Protein AF-A0A840EFG2-F1 (afdb_monomer_lite)

Structure (mmCIF, N/CA/C/O backbone):
data_AF-A0A840EFG2-F1
#
_entry.id   AF-A0A840EFG2-F1
#
loop_
_atom_site.group_PDB
_atom_site.id
_atom_site.type_symbol
_atom_site.label_atom_id
_atom_site.label_alt_id
_atom_site.label_comp_id
_atom_site.label_asym_id
_atom_site.label_entity_id
_atom_site.label_seq_id
_atom_site.pdbx_PDB_ins_code
_atom_site.Cartn_x
_atom_site.Cartn_y
_atom_site.Cartn_z
_atom_site.occupancy
_atom_site.B_iso_or_equiv
_atom_site.auth_seq_id
_atom_site.auth_comp_id
_atom_site.auth_asym_id
_atom_site.auth_atom_id
_atom_site.pdbx_PDB_model_num
ATOM 1 N N . MET A 1 1 ? -5.447 -27.989 65.621 1.00 47.59 1 MET A N 1
ATOM 2 C CA . MET A 1 1 ? -6.061 -27.273 64.474 1.00 47.59 1 MET A CA 1
ATOM 3 C C . MET A 1 1 ? -5.745 -25.766 64.483 1.00 47.59 1 MET A C 1
ATOM 5 O O . MET A 1 1 ? -6.652 -24.953 64.399 1.00 47.59 1 MET A O 1
ATOM 9 N N . LYS A 1 2 ? -4.472 -25.353 64.589 1.00 48.44 2 LYS A N 1
ATOM 10 C CA . LYS A 1 2 ? -4.084 -23.924 64.489 1.00 48.44 2 LYS A CA 1
ATOM 11 C C . LYS A 1 2 ? -3.054 -23.633 63.390 1.00 48.44 2 LYS A C 1
ATOM 13 O O . LYS A 1 2 ? -2.906 -22.487 62.998 1.00 48.44 2 LYS A O 1
ATOM 18 N N . ASN A 1 3 ? -2.450 -24.671 62.804 1.00 49.84 3 ASN A N 1
ATOM 19 C CA . ASN A 1 3 ? -1.382 -24.512 61.809 1.00 49.84 3 ASN A CA 1
ATOM 20 C C . ASN A 1 3 ? -1.844 -24.716 60.354 1.00 49.84 3 ASN A C 1
ATOM 22 O O . ASN A 1 3 ? -1.042 -24.559 59.445 1.00 49.84 3 ASN A O 1
ATOM 26 N N . LEU A 1 4 ? -3.125 -25.035 60.114 1.00 48.09 4 LEU A N 1
ATOM 27 C CA . LEU A 1 4 ? -3.658 -25.218 58.754 1.00 48.09 4 LEU A CA 1
ATOM 28 C C . LEU A 1 4 ? -4.228 -23.921 58.148 1.00 48.09 4 LEU A C 1
ATOM 30 O O . LEU A 1 4 ? -4.317 -23.797 56.932 1.00 48.09 4 LEU A O 1
ATOM 34 N N . LEU A 1 5 ? -4.582 -22.934 58.984 1.00 47.22 5 LEU A N 1
ATOM 35 C CA . LEU A 1 5 ? -5.180 -21.674 58.525 1.00 47.22 5 LEU A CA 1
ATOM 36 C C . LEU A 1 5 ? -4.136 -20.687 57.971 1.00 47.22 5 LEU A C 1
ATOM 38 O O . LEU A 1 5 ? -4.450 -19.875 57.107 1.00 47.22 5 LEU A O 1
ATOM 42 N N . ALA A 1 6 ? -2.881 -20.788 58.424 1.00 51.44 6 ALA A N 1
ATOM 43 C CA . ALA A 1 6 ? -1.792 -19.924 57.965 1.00 51.44 6 ALA A CA 1
ATOM 44 C C . ALA A 1 6 ? -1.312 -20.262 56.539 1.00 51.44 6 ALA A C 1
ATOM 46 O O . ALA A 1 6 ? -0.767 -19.398 55.857 1.00 51.44 6 ALA A O 1
ATOM 47 N N . LEU A 1 7 ? -1.561 -21.488 56.054 1.00 46.19 7 LEU A N 1
ATOM 48 C CA . LEU A 1 7 ? -1.154 -21.914 54.709 1.00 46.19 7 LEU A CA 1
ATOM 49 C C . LEU A 1 7 ? -2.126 -21.453 53.605 1.00 46.19 7 LEU A C 1
ATOM 51 O O . LEU A 1 7 ? -1.737 -21.338 52.445 1.00 46.19 7 LEU A O 1
ATOM 55 N N . LEU A 1 8 ? -3.379 -21.145 53.957 1.00 46.91 8 LEU A N 1
ATOM 56 C CA . LEU A 1 8 ? -4.417 -20.711 53.011 1.00 46.91 8 LEU A CA 1
ATOM 57 C C . LEU A 1 8 ? -4.371 -19.206 52.697 1.00 46.91 8 LEU A C 1
ATOM 59 O O . LEU A 1 8 ? -4.880 -18.785 51.662 1.00 46.91 8 LEU A O 1
ATOM 63 N N . ILE A 1 9 ? -3.710 -18.402 53.535 1.00 49.16 9 ILE A N 1
ATOM 64 C CA . ILE A 1 9 ? -3.590 -16.946 53.338 1.00 49.16 9 ILE A CA 1
ATOM 65 C C . ILE A 1 9 ? -2.441 -16.591 52.373 1.00 49.16 9 ILE A C 1
ATOM 67 O O . ILE A 1 9 ? -2.474 -15.550 51.725 1.00 49.16 9 ILE A O 1
ATOM 71 N N . ILE A 1 10 ? -1.461 -17.479 52.182 1.00 50.31 10 ILE A N 1
ATOM 72 C CA . ILE A 1 10 ? -0.312 -17.222 51.293 1.00 50.31 10 ILE A CA 1
ATOM 73 C C . ILE A 1 10 ? -0.649 -17.497 49.814 1.00 50.31 10 ILE A C 1
ATOM 75 O O . ILE A 1 10 ? -0.039 -16.911 48.922 1.00 50.31 10 ILE A O 1
ATOM 79 N N . CYS A 1 11 ? -1.680 -18.298 49.525 1.00 45.00 11 CYS A N 1
ATOM 80 C CA . CYS A 1 11 ? -2.097 -18.574 48.143 1.00 45.00 11 CYS A CA 1
ATOM 81 C C . CYS A 1 11 ? -2.916 -17.442 47.490 1.00 45.00 11 CYS A C 1
ATOM 83 O O . CYS A 1 11 ? -3.140 -17.487 46.283 1.00 45.00 11 CYS A O 1
ATOM 85 N N . PHE A 1 12 ? -3.338 -16.416 48.242 1.00 45.62 12 PHE A N 1
ATOM 86 C CA . PHE A 1 12 ? -4.159 -15.314 47.715 1.00 45.62 12 PHE A CA 1
ATOM 87 C C . PHE A 1 12 ? -3.392 -14.016 47.414 1.00 45.62 12 PHE A C 1
ATOM 89 O O . PHE A 1 12 ? -3.965 -13.090 46.844 1.00 45.62 12 PHE A O 1
ATOM 96 N N . SER A 1 13 ? -2.096 -13.943 47.727 1.00 43.81 13 SER A N 1
ATOM 97 C CA . SER A 1 13 ? -1.336 -12.681 47.661 1.00 43.81 13 SER A CA 1
ATOM 98 C C . SER A 1 13 ? -0.494 -12.505 46.396 1.00 43.81 13 SER A C 1
ATOM 100 O O . SER A 1 13 ? 0.233 -11.522 46.277 1.00 43.81 13 SER A O 1
ATOM 102 N N . ILE A 1 14 ? -0.593 -13.422 45.430 1.00 51.16 14 ILE A N 1
ATOM 103 C CA . ILE A 1 14 ? 0.141 -13.329 44.161 1.00 51.16 14 ILE A CA 1
ATOM 104 C C . ILE A 1 14 ? -0.807 -13.125 42.978 1.00 51.16 14 ILE A C 1
ATOM 106 O O . ILE A 1 14 ? -0.604 -13.666 41.894 1.00 51.16 14 ILE A O 1
ATOM 110 N N . THR A 1 15 ? -1.805 -12.250 43.117 1.00 48.12 15 THR A N 1
ATOM 111 C CA . THR A 1 15 ? -2.220 -11.471 41.945 1.00 48.12 15 THR A CA 1
ATOM 112 C C . THR A 1 15 ? -1.127 -10.442 41.686 1.00 48.12 15 THR A C 1
ATOM 114 O O . THR A 1 15 ? -1.275 -9.256 41.987 1.00 48.12 15 THR A O 1
ATOM 117 N N . LEU A 1 16 ? 0.006 -10.912 41.151 1.00 45.41 16 LEU A N 1
ATOM 118 C CA . LEU A 1 16 ? 0.905 -10.083 40.364 1.00 45.41 16 LEU A CA 1
ATOM 119 C C . LEU A 1 16 ? -0.000 -9.387 39.357 1.00 45.41 16 LEU A C 1
ATOM 121 O O . LEU A 1 16 ? -0.469 -9.992 38.392 1.00 45.41 16 LEU A O 1
ATOM 125 N N . SER A 1 17 ? -0.315 -8.125 39.637 1.00 49.47 17 SER A N 1
ATOM 126 C CA . SER A 1 17 ? -0.914 -7.235 38.665 1.00 49.47 17 SER A CA 1
ATOM 127 C C . SER A 1 17 ? 0.139 -7.119 37.583 1.00 49.47 17 SER A C 1
ATOM 129 O O . SER A 1 17 ? 1.047 -6.297 37.683 1.00 49.47 17 SER A O 1
ATOM 131 N N . ALA A 1 18 ? 0.088 -8.023 36.606 1.00 49.91 18 ALA A N 1
ATOM 132 C CA . ALA A 1 18 ? 0.879 -7.931 35.405 1.00 49.91 18 ALA A CA 1
ATOM 133 C C . ALA A 1 18 ? 0.486 -6.589 34.801 1.00 49.91 18 ALA A C 1
ATOM 135 O O . ALA A 1 18 ? -0.580 -6.471 34.194 1.00 49.91 18 ALA A O 1
ATOM 136 N N . GLN A 1 19 ? 1.287 -5.554 35.077 1.00 58.31 19 GLN A N 1
ATOM 137 C CA . GLN A 1 19 ? 1.065 -4.237 34.515 1.00 58.31 19 GLN A CA 1
ATOM 138 C C . GLN A 1 19 ? 0.972 -4.463 33.020 1.00 58.31 19 GLN A C 1
ATOM 140 O O . GLN A 1 19 ? 1.895 -5.002 32.401 1.00 58.31 19 GLN A O 1
ATOM 145 N N . GLU A 1 20 ? -0.188 -4.144 32.454 1.00 67.62 20 GLU A N 1
ATOM 146 C CA . GLU A 1 20 ? -0.350 -4.216 31.021 1.00 67.62 20 GLU A CA 1
ATOM 147 C C . GLU A 1 20 ? 0.711 -3.300 30.411 1.00 67.62 20 GLU A C 1
ATOM 149 O O . GLU A 1 20 ? 0.601 -2.072 30.472 1.00 67.62 20 GLU A O 1
ATOM 154 N N . LYS A 1 21 ? 1.753 -3.907 29.839 1.00 84.44 21 LYS A N 1
ATOM 155 C CA . LYS A 1 21 ? 2.759 -3.177 29.082 1.00 84.44 21 LYS A CA 1
ATOM 156 C C . LYS A 1 21 ? 2.058 -2.613 27.856 1.00 84.44 21 LYS A C 1
ATOM 158 O O . LYS A 1 21 ? 1.708 -3.351 26.932 1.00 84.44 21 LYS A O 1
ATOM 163 N N . ASN A 1 22 ? 1.793 -1.318 27.906 1.00 89.31 22 ASN A N 1
ATOM 164 C CA . ASN A 1 22 ? 1.131 -0.580 26.851 1.00 89.31 22 ASN A CA 1
ATOM 165 C C . ASN A 1 22 ? 2.110 0.460 26.304 1.00 89.31 22 ASN A C 1
ATOM 167 O O . ASN A 1 22 ? 2.699 1.206 27.084 1.00 89.31 22 ASN A O 1
ATOM 171 N N . THR A 1 23 ? 2.233 0.544 24.986 1.00 93.94 23 THR A N 1
ATOM 172 C CA . THR A 1 23 ? 2.916 1.651 24.314 1.00 93.94 23 THR A CA 1
ATOM 173 C C . THR A 1 23 ? 1.921 2.788 24.098 1.00 93.94 23 THR A C 1
ATOM 175 O O . THR A 1 23 ? 0.791 2.559 23.653 1.00 93.94 23 THR A O 1
ATOM 178 N N . VAL A 1 24 ? 2.320 4.015 24.437 1.00 95.50 24 VAL A N 1
ATOM 179 C CA . VAL A 1 24 ? 1.578 5.223 24.055 1.00 95.50 24 VAL A CA 1
ATOM 180 C C . VAL A 1 24 ? 1.874 5.493 22.587 1.00 95.50 24 VAL A C 1
ATOM 182 O O . VAL A 1 24 ? 3.026 5.683 22.221 1.00 95.50 24 VAL A O 1
ATOM 185 N N . ILE A 1 25 ? 0.835 5.464 21.757 1.00 95.06 25 ILE A N 1
ATOM 186 C CA . ILE A 1 25 ? 0.936 5.759 20.322 1.00 95.06 25 ILE A CA 1
ATOM 187 C C . ILE A 1 25 ? 0.716 7.253 20.089 1.00 95.06 25 ILE A C 1
ATOM 189 O O . ILE A 1 25 ? 1.398 7.873 19.283 1.00 95.06 25 ILE A O 1
ATOM 193 N N . THR A 1 26 ? -0.238 7.840 20.813 1.00 94.06 26 THR A N 1
ATOM 194 C CA . THR A 1 26 ? -0.564 9.264 20.716 1.00 94.06 26 THR A CA 1
ATOM 195 C C . THR A 1 26 ? -1.038 9.766 22.068 1.00 94.06 26 THR A C 1
ATOM 197 O O . THR A 1 26 ? -1.881 9.135 22.711 1.00 94.06 26 THR A O 1
ATOM 200 N N . GLU A 1 27 ? -0.536 10.923 22.480 1.00 94.62 27 GLU A N 1
ATOM 201 C CA . GLU A 1 27 ? -1.005 11.641 23.655 1.00 94.62 27 GLU A CA 1
ATOM 202 C C . GLU A 1 27 ? -1.060 13.140 23.352 1.00 94.62 27 GLU A C 1
ATOM 204 O O . GLU A 1 27 ? -0.059 13.755 23.007 1.00 94.62 27 GLU A O 1
ATOM 209 N N . SER A 1 28 ? -2.253 13.716 23.478 1.00 93.00 28 SER A N 1
ATOM 210 C CA . SER A 1 28 ? -2.504 15.154 23.381 1.00 93.00 28 SER A CA 1
ATOM 211 C C . SER A 1 28 ? -3.453 15.597 24.493 1.00 93.00 28 SER A C 1
ATOM 213 O O . SER A 1 28 ? -3.881 14.784 25.320 1.00 93.00 28 SER A O 1
ATOM 215 N N . GLU A 1 29 ? -3.820 16.877 24.526 1.00 93.31 29 GLU A N 1
ATOM 216 C CA . GLU A 1 29 ? -4.876 17.380 25.417 1.00 93.31 29 GLU A CA 1
ATOM 217 C C . GLU A 1 29 ? -6.254 16.754 25.118 1.00 93.31 29 GLU A C 1
ATOM 219 O O . GLU A 1 29 ? -7.088 16.624 26.013 1.00 93.31 29 GLU A O 1
ATOM 224 N N . TYR A 1 30 ? -6.474 16.272 23.889 1.00 94.25 30 TYR A N 1
ATOM 225 C CA . TYR A 1 30 ? -7.763 15.738 23.446 1.00 94.25 30 TYR A CA 1
ATOM 226 C C . TYR A 1 30 ? -7.844 14.211 23.443 1.00 94.25 30 TYR A C 1
ATOM 228 O O . TYR A 1 30 ? -8.911 13.649 23.697 1.00 94.25 30 TYR A O 1
ATOM 236 N N . ILE A 1 31 ? -6.743 13.524 23.133 1.00 95.81 31 ILE A N 1
ATOM 237 C CA . ILE A 1 31 ? -6.728 12.083 22.865 1.00 95.81 31 ILE A CA 1
ATOM 238 C C . ILE A 1 31 ? -5.613 11.399 23.653 1.00 95.81 31 ILE A C 1
ATOM 240 O O . ILE A 1 31 ? -4.513 11.924 23.807 1.00 95.81 31 ILE A O 1
ATOM 244 N N . LEU A 1 32 ? -5.890 10.183 24.117 1.00 96.88 32 LEU A N 1
ATOM 245 C CA . LEU A 1 32 ? -4.872 9.218 24.514 1.00 96.88 32 LEU A CA 1
ATOM 246 C C . LEU A 1 32 ? -5.126 7.890 23.800 1.00 96.88 32 LEU A C 1
ATOM 248 O O . LEU A 1 32 ? -6.132 7.223 24.060 1.00 96.88 32 LEU A O 1
ATOM 252 N N . LEU A 1 33 ? -4.198 7.503 22.930 1.00 97.19 33 LEU A N 1
ATOM 253 C CA . LEU A 1 33 ? -4.193 6.227 22.233 1.00 97.19 33 LEU A CA 1
ATOM 254 C C . LEU A 1 33 ? -3.048 5.358 22.751 1.00 97.19 33 LEU A C 1
ATOM 256 O O . LEU A 1 33 ? -1.877 5.732 22.687 1.00 97.19 33 LEU A O 1
ATOM 260 N N . LYS A 1 34 ? -3.392 4.171 23.243 1.00 97.25 34 LYS A N 1
ATOM 261 C CA . LYS A 1 34 ? -2.436 3.162 23.706 1.00 97.25 34 LYS A CA 1
ATOM 262 C C . LYS A 1 34 ? -2.630 1.859 22.950 1.00 97.25 34 LYS A C 1
ATOM 264 O O . LYS A 1 34 ? -3.767 1.485 22.659 1.00 97.25 34 LYS A O 1
ATOM 269 N N . GLN A 1 35 ? -1.545 1.133 22.718 1.00 96.31 35 GLN A N 1
ATOM 270 C CA . GLN A 1 35 ? -1.579 -0.241 22.227 1.00 96.31 35 GLN A CA 1
ATOM 271 C C . GLN A 1 35 ? -1.006 -1.181 23.281 1.00 96.31 35 GLN A C 1
ATOM 273 O O . GLN A 1 35 ? 0.018 -0.895 23.893 1.00 96.31 35 GLN A O 1
ATOM 278 N N . ASN A 1 36 ? -1.658 -2.318 23.490 1.00 95.19 36 ASN A N 1
ATOM 279 C CA . ASN A 1 36 ? -1.138 -3.365 24.350 1.00 95.19 36 ASN A CA 1
ATOM 280 C C . ASN A 1 36 ? -0.039 -4.157 23.633 1.00 95.19 36 ASN A C 1
ATOM 282 O O . ASN A 1 36 ? -0.276 -4.721 22.564 1.00 95.19 36 ASN A O 1
ATOM 286 N N . ASN A 1 37 ? 1.139 -4.275 24.242 1.00 90.69 37 ASN A N 1
ATOM 287 C CA . ASN A 1 37 ? 2.313 -4.836 23.565 1.00 90.69 37 ASN A CA 1
ATOM 288 C C . ASN A 1 37 ? 2.185 -6.338 23.289 1.00 90.69 37 ASN A C 1
ATOM 290 O O . ASN A 1 37 ? 2.766 -6.819 22.315 1.00 90.69 37 ASN A O 1
ATOM 294 N N . LYS A 1 38 ? 1.396 -7.052 24.109 1.00 91.31 38 LYS A N 1
ATOM 295 C CA . LYS A 1 38 ? 1.161 -8.499 24.002 1.00 91.31 38 LYS A CA 1
ATOM 296 C C . LYS A 1 38 ? 0.025 -8.834 23.037 1.00 91.31 38 LYS A C 1
ATOM 298 O O . LYS A 1 38 ? 0.188 -9.672 22.165 1.00 91.31 38 LYS A O 1
ATOM 303 N N . THR A 1 39 ? -1.133 -8.199 23.200 1.00 91.88 39 THR A N 1
ATOM 304 C CA . THR A 1 39 ? -2.345 -8.521 22.422 1.00 91.88 39 THR A CA 1
ATOM 305 C C . THR A 1 39 ? -2.484 -7.701 21.142 1.00 91.88 39 THR A C 1
ATOM 307 O O . THR A 1 39 ? -3.385 -7.967 20.347 1.00 91.88 39 THR A O 1
ATOM 310 N N . LYS A 1 40 ? -1.649 -6.665 20.974 1.00 92.94 40 LYS A N 1
ATOM 311 C CA . LYS A 1 40 ? -1.708 -5.664 19.896 1.00 92.94 40 LYS A CA 1
ATOM 312 C C . LYS A 1 40 ? -3.040 -4.909 19.800 1.00 92.94 40 LYS A C 1
ATOM 314 O O . LYS A 1 40 ? -3.247 -4.149 18.860 1.00 92.94 40 LYS A O 1
ATOM 319 N N . LYS A 1 41 ? -3.935 -5.066 20.785 1.00 96.00 41 LYS A N 1
ATOM 320 C CA . LYS A 1 41 ? -5.218 -4.357 20.852 1.00 96.00 41 LYS A CA 1
ATOM 321 C C . LYS A 1 41 ? -5.035 -2.937 21.353 1.00 96.00 41 LYS A C 1
ATOM 323 O O . LYS A 1 41 ? -4.184 -2.668 22.202 1.00 96.00 41 LYS A O 1
ATOM 328 N N . TYR A 1 42 ? -5.900 -2.051 20.881 1.00 97.31 42 TYR A N 1
ATOM 329 C CA . TYR A 1 42 ? -5.824 -0.635 21.197 1.00 97.31 42 TYR A CA 1
ATOM 330 C C . TYR A 1 42 ? -6.845 -0.207 22.250 1.00 97.31 42 TYR A C 1
ATOM 332 O O . TYR A 1 42 ? -7.915 -0.810 22.426 1.00 97.31 42 TYR A O 1
ATOM 340 N N . LYS A 1 43 ? -6.494 0.874 22.945 1.00 97.31 43 LYS A N 1
ATOM 341 C CA . LYS A 1 43 ? -7.345 1.615 23.871 1.00 97.31 43 LYS A CA 1
ATOM 342 C C . LYS A 1 43 ? -7.313 3.088 23.478 1.00 97.31 43 LYS A C 1
ATOM 344 O O . LYS A 1 43 ? -6.247 3.695 23.506 1.00 97.31 43 LYS A O 1
ATOM 349 N N . LEU A 1 44 ? -8.473 3.642 23.143 1.00 97.44 44 LEU A N 1
ATOM 350 C CA . LEU A 1 44 ? -8.650 5.044 22.773 1.00 97.44 44 LEU A CA 1
ATOM 351 C C . LEU A 1 44 ? -9.444 5.760 23.866 1.00 97.44 44 LEU A C 1
ATOM 353 O O . LEU A 1 44 ? -10.524 5.308 24.249 1.00 97.44 44 LEU A O 1
ATOM 357 N N . HIS A 1 45 ? -8.921 6.873 24.362 1.00 97.38 45 HIS A N 1
ATOM 358 C CA . HIS A 1 45 ? -9.586 7.736 25.329 1.00 97.38 45 HIS A CA 1
ATOM 359 C C . HIS A 1 45 ? -9.728 9.141 24.748 1.00 97.38 45 HIS A C 1
ATOM 361 O O . HIS A 1 45 ? -8.731 9.787 24.432 1.00 97.38 45 HIS A O 1
ATOM 367 N N . ILE A 1 46 ? -10.971 9.601 24.632 1.00 96.75 46 ILE A N 1
ATOM 368 C CA . ILE A 1 46 ? -11.314 10.965 24.241 1.00 96.75 46 ILE A CA 1
ATOM 369 C C . ILE A 1 46 ? -11.357 11.812 25.518 1.00 96.75 46 ILE A C 1
ATOM 371 O O . ILE A 1 46 ? -12.362 11.793 26.231 1.00 96.75 46 ILE A O 1
ATOM 375 N N . LYS A 1 47 ? -10.266 12.515 25.838 1.00 95.44 47 LYS A N 1
ATOM 376 C CA . LYS A 1 47 ? -10.059 13.190 27.133 1.00 95.44 47 LYS A CA 1
ATOM 377 C C . LYS A 1 47 ? -11.147 14.226 27.432 1.00 95.44 47 LYS A C 1
ATOM 379 O O . LYS A 1 47 ? -11.657 14.242 28.545 1.00 95.44 47 LYS A O 1
ATOM 384 N N . GLN A 1 48 ? -11.580 14.996 26.430 1.00 90.88 48 GLN A N 1
ATOM 385 C CA . GLN A 1 48 ? -12.624 16.020 26.596 1.00 90.88 48 GLN A CA 1
ATOM 386 C C . GLN A 1 48 ? -13.978 15.464 27.050 1.00 90.88 48 GLN A C 1
ATOM 388 O O . GLN A 1 48 ? -14.699 16.125 27.785 1.00 90.88 48 GLN A O 1
ATOM 393 N N . THR A 1 49 ? -14.342 14.262 26.595 1.00 93.81 49 THR A N 1
ATOM 394 C CA . THR A 1 49 ? -15.655 13.658 26.892 1.00 93.81 49 THR A CA 1
ATOM 395 C C . THR A 1 49 ? -15.576 12.525 27.911 1.00 93.81 49 THR A C 1
ATOM 397 O O . THR A 1 49 ? -16.599 11.962 28.287 1.00 93.81 49 THR A O 1
ATOM 400 N N . GLY A 1 50 ? -14.369 12.109 28.301 1.00 93.94 50 GLY A N 1
ATOM 401 C CA . GLY A 1 50 ? -14.133 10.922 29.122 1.00 93.94 50 GLY A CA 1
ATOM 402 C C . GLY A 1 50 ? -14.448 9.584 28.432 1.00 93.94 50 GLY A C 1
ATOM 403 O O . GLY A 1 50 ? -14.272 8.528 29.049 1.00 93.94 50 GLY A O 1
ATOM 404 N N . LYS A 1 51 ? -14.896 9.577 27.164 1.00 95.38 51 LYS A N 1
ATOM 405 C CA . LYS A 1 51 ? -15.265 8.349 26.437 1.00 95.38 51 LYS A CA 1
ATOM 406 C C . LYS A 1 51 ? -14.046 7.453 26.227 1.00 95.38 51 LYS A C 1
ATOM 408 O O . LYS A 1 51 ? -13.017 7.892 25.713 1.00 95.38 51 LYS A O 1
ATOM 413 N N . LYS A 1 52 ? -14.175 6.171 26.581 1.00 96.25 52 LYS A N 1
ATOM 414 C CA . LYS A 1 52 ? -13.106 5.167 26.479 1.00 96.25 52 LYS A CA 1
ATOM 415 C C . LYS A 1 52 ? -13.552 3.983 25.633 1.00 96.25 52 LYS A C 1
ATOM 417 O O . LYS A 1 52 ? -14.534 3.321 25.954 1.00 96.25 52 LYS A O 1
ATOM 422 N N . TYR A 1 53 ? -12.756 3.655 24.628 1.00 96.06 53 TYR A N 1
ATOM 423 C CA . TYR A 1 53 ? -12.894 2.464 23.802 1.00 96.06 53 TYR A CA 1
ATOM 424 C C . TYR A 1 53 ? -11.740 1.522 24.124 1.00 96.06 53 TYR A C 1
ATOM 426 O O . TYR A 1 53 ? -10.582 1.935 24.159 1.00 96.06 53 TYR A O 1
ATOM 434 N N . LYS A 1 54 ? -12.045 0.255 24.403 1.00 95.56 54 LYS A N 1
ATOM 435 C CA . LYS A 1 54 ? -11.060 -0.758 24.806 1.00 95.56 54 LYS A CA 1
ATOM 436 C C . LYS A 1 54 ? -11.139 -1.967 23.884 1.00 95.56 54 LYS A C 1
ATOM 438 O O . LYS A 1 54 ? -12.197 -2.253 23.328 1.00 95.56 54 LYS A O 1
ATOM 443 N N . ASN A 1 55 ? -10.041 -2.715 23.803 1.00 95.38 55 ASN A N 1
ATOM 444 C CA . ASN A 1 55 ? -9.941 -3.958 23.036 1.00 95.38 55 ASN A CA 1
ATOM 445 C C . ASN A 1 55 ? -10.289 -3.766 21.549 1.00 95.38 55 ASN A C 1
ATOM 447 O O . ASN A 1 55 ? -10.917 -4.628 20.932 1.00 95.38 55 ASN A O 1
ATOM 451 N N . LEU A 1 56 ? -9.908 -2.618 20.988 1.00 97.75 56 LEU A N 1
ATOM 452 C CA . LEU A 1 56 ? -10.063 -2.329 19.567 1.00 97.75 56 LEU A CA 1
ATOM 453 C C . LEU A 1 56 ? -9.067 -3.175 18.766 1.00 97.75 56 LEU A C 1
ATOM 455 O O . LEU A 1 56 ? -7.928 -3.363 19.206 1.00 97.75 56 LEU A O 1
ATOM 459 N N . LYS A 1 57 ? -9.497 -3.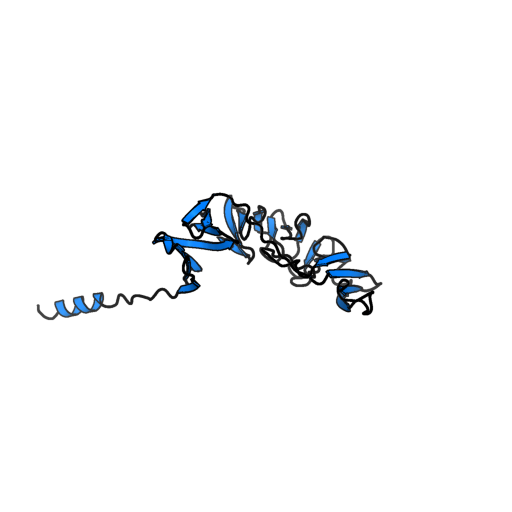702 17.615 1.00 97.69 57 LYS A N 1
ATOM 460 C CA . LYS A 1 57 ? -8.625 -4.467 16.713 1.00 97.69 57 LYS A CA 1
ATOM 461 C C . LYS A 1 57 ? -7.641 -3.543 16.005 1.00 97.69 57 LYS A C 1
ATOM 463 O O . LYS A 1 57 ? -6.464 -3.867 15.958 1.00 97.69 57 LYS A O 1
ATOM 468 N N . PHE A 1 58 ? -8.129 -2.387 15.566 1.00 97.81 58 PHE A N 1
ATOM 469 C CA . PHE A 1 58 ? -7.364 -1.392 14.830 1.00 97.81 58 PHE A CA 1
ATOM 470 C C . PHE A 1 58 ? -7.804 0.017 15.231 1.00 97.81 58 PHE A C 1
ATOM 472 O O . PHE A 1 58 ? -8.991 0.248 15.490 1.00 97.81 58 PHE A O 1
ATOM 479 N N . THR A 1 59 ? -6.854 0.949 15.276 1.00 97.19 59 THR A N 1
ATOM 480 C CA . THR A 1 59 ? -7.146 2.384 15.246 1.00 97.19 59 THR A CA 1
ATOM 481 C C . THR A 1 59 ? -5.938 3.174 14.750 1.00 97.19 59 THR A C 1
ATOM 483 O O . THR A 1 59 ? -4.856 3.068 15.323 1.00 97.19 59 THR A O 1
ATOM 486 N N . LYS A 1 60 ? -6.135 4.005 13.725 1.00 94.56 60 LYS A N 1
ATOM 487 C CA . LYS A 1 60 ? -5.147 4.980 13.232 1.00 94.56 60 LYS A CA 1
ATOM 488 C C . LYS A 1 60 ? -5.840 6.316 12.960 1.00 94.56 60 LYS A C 1
ATOM 490 O O . LYS A 1 60 ? -7.033 6.350 12.655 1.00 94.56 60 LYS A O 1
ATOM 495 N N . GLN A 1 61 ? -5.101 7.410 13.116 1.00 92.38 61 GLN A N 1
ATOM 496 C CA . GLN A 1 61 ? -5.606 8.747 12.822 1.00 92.38 61 GLN A CA 1
ATOM 497 C C . GLN A 1 61 ? -5.673 8.967 11.305 1.00 92.38 61 GLN A C 1
ATOM 499 O O . GLN A 1 61 ? -4.715 8.680 10.589 1.00 92.38 61 GLN A O 1
ATOM 504 N N . ILE A 1 62 ? -6.802 9.494 10.844 1.00 91.62 62 ILE A N 1
ATOM 505 C CA . ILE A 1 62 ? -7.051 10.003 9.497 1.00 91.62 62 ILE A CA 1
ATOM 506 C C . ILE A 1 62 ? -7.425 11.485 9.616 1.00 91.62 62 ILE A C 1
ATOM 508 O O . ILE A 1 62 ? -8.548 11.806 9.979 1.00 91.62 62 ILE A O 1
ATOM 512 N N . ASN A 1 63 ? -6.461 12.383 9.403 1.00 88.56 63 ASN A N 1
ATOM 513 C CA . ASN A 1 63 ? -6.621 13.832 9.583 1.00 88.56 63 ASN A CA 1
ATOM 514 C C . ASN A 1 63 ? -7.421 14.216 10.862 1.00 88.56 63 ASN A C 1
ATOM 516 O O . ASN A 1 63 ? -6.868 14.120 11.966 1.00 88.56 63 ASN A O 1
ATOM 520 N N . ALA A 1 64 ? -8.703 14.592 10.762 1.00 91.12 64 ALA A N 1
ATOM 521 C CA . ALA A 1 64 ? -9.542 15.018 11.891 1.00 91.12 64 ALA A CA 1
ATOM 522 C C . ALA A 1 64 ? -10.245 13.871 12.652 1.00 91.12 64 ALA A C 1
ATOM 524 O O . ALA A 1 64 ? -10.809 14.097 13.734 1.00 91.12 64 ALA A O 1
ATOM 525 N N . TYR A 1 65 ? -10.229 12.646 12.125 1.00 94.81 65 TYR A N 1
ATOM 526 C CA . TYR A 1 65 ? -10.852 11.467 12.733 1.00 94.81 65 TYR A CA 1
ATOM 527 C C . TYR A 1 65 ? -9.826 10.378 13.065 1.00 94.81 65 TYR A C 1
ATOM 529 O O . TYR A 1 65 ? -8.673 10.395 12.657 1.00 94.81 65 TYR A O 1
ATOM 537 N N . TYR A 1 66 ? -10.268 9.381 13.817 1.00 95.25 66 TYR A N 1
ATOM 538 C CA . TYR A 1 66 ? -9.612 8.092 13.967 1.00 95.25 66 TYR A CA 1
ATOM 539 C C . TYR A 1 66 ? -10.482 7.045 13.289 1.00 95.25 66 TYR A C 1
ATOM 541 O O . TYR A 1 66 ? -11.664 6.932 13.620 1.00 95.25 66 TYR A O 1
ATOM 549 N N . GLN A 1 67 ? -9.906 6.274 12.370 1.00 97.25 67 GLN A N 1
ATOM 550 C CA . GLN A 1 67 ? -10.540 5.083 11.817 1.00 97.25 67 GLN A CA 1
ATOM 551 C C . GLN A 1 67 ? -10.421 3.958 12.840 1.00 97.25 67 GLN A C 1
ATOM 553 O O . GLN A 1 67 ? -9.311 3.626 13.243 1.00 97.25 67 GLN A O 1
ATOM 558 N N . VAL A 1 68 ? -11.540 3.375 13.267 1.00 97.88 68 VAL A N 1
ATOM 559 C CA . VAL A 1 68 ? -11.600 2.400 14.363 1.00 97.88 68 VAL A CA 1
ATOM 560 C C . VAL A 1 68 ? -12.267 1.111 13.904 1.00 97.88 68 VAL A C 1
ATOM 562 O O . VAL A 1 68 ? -13.387 1.137 13.401 1.00 97.88 68 VAL A O 1
ATOM 565 N N . LEU A 1 69 ? -11.625 -0.029 14.179 1.00 98.31 69 LEU A N 1
ATOM 566 C CA . LEU A 1 69 ? -12.223 -1.357 14.036 1.00 98.31 69 LEU A CA 1
ATOM 567 C C . LEU A 1 69 ? -12.415 -2.001 15.411 1.00 98.31 69 LEU A C 1
ATOM 569 O O . LEU A 1 69 ? -11.456 -2.255 16.153 1.00 98.31 69 LEU A O 1
ATOM 573 N N . THR A 1 70 ? -13.661 -2.299 15.769 1.00 97.00 70 THR A N 1
ATOM 574 C CA . THR A 1 70 ? -13.970 -2.933 17.059 1.00 97.00 70 THR A CA 1
ATOM 575 C C . THR A 1 70 ? -13.663 -4.431 17.065 1.00 97.00 70 THR A C 1
ATOM 577 O O . THR A 1 70 ? -13.490 -5.073 16.031 1.00 97.00 70 THR A O 1
ATOM 580 N N . LYS A 1 71 ? -13.701 -5.048 18.256 1.00 94.88 71 LYS A N 1
ATOM 581 C CA . LYS A 1 71 ? -13.640 -6.513 18.410 1.00 94.88 71 LYS A CA 1
ATOM 582 C C . LYS A 1 71 ? -14.730 -7.277 17.642 1.00 94.88 71 LYS A C 1
ATOM 584 O O . LYS A 1 71 ? -14.544 -8.459 17.382 1.00 94.88 71 LYS A O 1
ATOM 589 N N . LYS A 1 72 ? -15.844 -6.617 17.302 1.00 94.25 72 LYS A N 1
ATOM 590 C CA . LYS A 1 72 ? -16.977 -7.186 16.557 1.00 94.25 72 LYS A CA 1
ATOM 591 C C . LYS A 1 72 ? -16.913 -6.886 15.050 1.00 94.25 72 LYS A C 1
ATOM 593 O O . LYS A 1 72 ? -17.927 -7.026 14.384 1.00 94.25 72 LYS A O 1
ATOM 598 N N . ASN A 1 73 ? -15.765 -6.444 14.524 1.00 93.56 73 ASN A N 1
ATOM 599 C CA . ASN A 1 73 ? -15.607 -6.036 13.119 1.00 93.56 73 ASN A CA 1
ATOM 600 C C . ASN A 1 73 ? -16.549 -4.899 12.693 1.00 93.56 73 ASN A C 1
ATOM 602 O O . ASN A 1 73 ? -16.964 -4.820 11.544 1.00 93.56 73 ASN A O 1
ATOM 606 N N . GLN A 1 74 ? -16.875 -3.998 13.624 1.00 95.38 74 GLN A N 1
ATOM 607 C CA . GLN A 1 74 ? -17.599 -2.770 13.299 1.00 95.38 74 GLN A CA 1
ATOM 608 C C . GLN A 1 74 ? -16.578 -1.671 13.007 1.00 95.38 74 GLN A C 1
ATOM 610 O O . GLN A 1 74 ? -15.755 -1.370 13.877 1.00 95.38 74 GLN A O 1
ATOM 615 N N . LEU A 1 75 ? -16.635 -1.117 11.797 1.00 96.81 75 LEU A N 1
ATOM 616 C CA . LEU A 1 75 ? -15.815 0.003 11.345 1.00 96.81 75 LEU A CA 1
ATOM 617 C C . LEU A 1 75 ? -16.574 1.316 11.567 1.00 96.81 75 LEU A C 1
ATOM 619 O O . LEU A 1 75 ? -17.734 1.426 11.178 1.00 96.81 75 LEU A O 1
ATOM 623 N N . PHE A 1 76 ? -15.927 2.301 12.183 1.00 97.12 76 PHE A N 1
ATOM 624 C CA . PHE A 1 76 ? -16.444 3.665 12.287 1.00 97.12 76 PHE A CA 1
ATOM 625 C C . PHE A 1 76 ? -15.301 4.674 12.415 1.00 97.12 76 PHE A C 1
ATOM 627 O O . PHE A 1 76 ? -14.144 4.309 12.629 1.00 97.12 76 PHE A O 1
ATOM 634 N N . TYR A 1 77 ? -15.647 5.953 12.332 1.00 97.50 77 TYR A N 1
ATOM 635 C CA . TYR A 1 77 ? -14.735 7.080 12.466 1.00 97.50 77 TYR A CA 1
ATOM 636 C C . TYR A 1 77 ? -15.110 7.915 13.680 1.00 97.50 77 TYR A C 1
ATOM 638 O O . TYR A 1 77 ? -16.292 8.170 13.903 1.00 97.50 77 TYR A O 1
ATOM 646 N N . ILE A 1 78 ? -14.129 8.343 14.473 1.00 96.25 78 ILE A N 1
ATOM 647 C CA . ILE A 1 78 ? -14.370 9.165 15.665 1.00 96.25 78 ILE A CA 1
ATOM 648 C C . ILE A 1 78 ? -13.407 10.346 15.750 1.00 96.25 78 ILE A C 1
ATOM 650 O O . ILE A 1 78 ? -12.203 10.169 15.621 1.00 96.25 78 ILE A O 1
ATOM 654 N N . ASN A 1 79 ? -13.927 11.552 15.976 1.00 94.44 79 ASN A N 1
ATOM 655 C CA . ASN A 1 79 ? -13.099 12.752 16.139 1.00 94.44 79 ASN A CA 1
ATOM 656 C C . ASN A 1 79 ? -12.705 13.008 17.606 1.00 94.44 79 ASN A C 1
ATOM 658 O O . ASN A 1 79 ? -13.148 12.322 18.533 1.00 94.44 79 ASN A O 1
ATOM 662 N N . ASN A 1 80 ? -11.906 14.052 17.829 1.00 91.62 80 ASN A N 1
ATOM 663 C CA . ASN A 1 80 ? -11.447 14.479 19.155 1.00 91.62 80 ASN A CA 1
ATOM 664 C C . ASN A 1 80 ? -12.561 14.960 20.111 1.00 91.62 80 ASN A C 1
ATOM 666 O O . ASN A 1 80 ? -12.346 14.997 21.320 1.00 91.62 80 ASN A O 1
ATOM 670 N N . LYS A 1 81 ? -13.766 15.234 19.593 1.00 93.31 81 LYS A N 1
ATOM 671 C CA . LYS A 1 81 ? -14.984 15.543 20.366 1.00 93.31 81 LYS A CA 1
ATOM 672 C C . LYS A 1 81 ? -15.832 14.298 20.659 1.00 93.31 81 LYS A C 1
ATOM 674 O O . LYS A 1 81 ? -16.896 14.390 21.264 1.00 93.31 81 LYS A O 1
ATOM 679 N N . GLY A 1 82 ? -15.407 13.117 20.209 1.00 93.00 82 GLY A N 1
ATOM 680 C CA . GLY A 1 82 ? -16.127 11.860 20.407 1.00 93.00 82 GLY A CA 1
ATOM 681 C C . GLY A 1 82 ? -17.389 11.710 19.549 1.00 93.00 82 GLY A C 1
ATOM 682 O O . GLY A 1 82 ? -18.283 10.945 19.932 1.00 93.00 82 GLY A O 1
ATOM 683 N N . THR A 1 83 ? -17.474 12.443 18.434 1.00 95.00 83 THR A N 1
ATOM 684 C CA . THR A 1 83 ? -18.523 12.300 17.409 1.00 95.00 83 THR A CA 1
ATOM 685 C C . THR A 1 83 ? -18.191 11.107 16.525 1.00 95.00 83 THR A C 1
ATOM 687 O O . THR A 1 83 ? -17.093 11.059 15.975 1.00 95.00 83 THR A O 1
ATOM 690 N N . ILE A 1 84 ? -19.128 10.165 16.394 1.00 96.25 84 ILE A N 1
ATOM 691 C CA . ILE A 1 84 ? -18.967 8.954 15.583 1.00 96.25 84 ILE A CA 1
ATOM 692 C C . ILE A 1 84 ? -19.636 9.151 14.221 1.00 96.25 84 ILE A C 1
ATOM 694 O O . ILE A 1 84 ? -20.752 9.666 14.155 1.00 96.25 84 ILE A O 1
ATOM 698 N N . LYS A 1 85 ? -18.978 8.701 13.154 1.00 96.62 85 LYS A N 1
ATOM 699 C CA . LYS A 1 85 ? -19.527 8.625 11.797 1.00 96.62 85 LYS A CA 1
ATOM 700 C C . LYS A 1 85 ? -19.241 7.263 11.167 1.00 96.62 85 LYS A C 1
ATOM 702 O O . LYS A 1 85 ? -18.233 6.636 11.480 1.00 96.62 85 LYS A O 1
ATOM 707 N N . ASN A 1 86 ? -20.107 6.827 10.253 1.00 94.50 86 ASN A N 1
ATOM 708 C CA . ASN A 1 86 ? -19.907 5.588 9.486 1.00 94.50 86 ASN A CA 1
ATOM 709 C C . ASN A 1 86 ? -19.048 5.811 8.233 1.00 94.50 86 ASN A C 1
ATOM 711 O O . ASN A 1 86 ? -18.417 4.881 7.744 1.00 94.50 86 ASN A O 1
ATOM 715 N N . ASN A 1 87 ? -19.002 7.046 7.739 1.00 91.88 87 ASN A N 1
ATOM 716 C CA . ASN A 1 87 ? -18.170 7.490 6.632 1.00 91.88 87 ASN A CA 1
ATOM 717 C C . ASN A 1 87 ? -17.669 8.914 6.902 1.00 91.88 87 ASN A C 1
ATOM 719 O O . ASN A 1 87 ? -18.296 9.690 7.629 1.00 91.88 87 ASN A O 1
ATOM 723 N N . VAL A 1 88 ? -16.511 9.237 6.342 1.00 91.19 88 VAL A N 1
ATOM 724 C CA . VAL A 1 88 ? -15.954 10.589 6.323 1.00 91.19 88 VAL A CA 1
ATOM 725 C C . VAL A 1 88 ? -15.228 10.780 5.002 1.00 91.19 88 VAL A C 1
ATOM 727 O O . VAL A 1 88 ? -14.622 9.833 4.500 1.00 91.19 88 VAL A O 1
ATOM 730 N N . GLU A 1 89 ? -15.278 11.994 4.472 1.00 83.69 89 GLU A N 1
ATOM 731 C CA . GLU A 1 89 ? -14.369 12.474 3.435 1.00 83.69 89 GLU A CA 1
ATOM 732 C C . GLU A 1 89 ? -13.367 13.379 4.135 1.00 83.69 89 GLU A C 1
ATOM 734 O O . GLU A 1 89 ? -13.692 14.499 4.527 1.00 83.69 89 GLU A O 1
ATOM 739 N N . ASP A 1 90 ? -12.186 12.839 4.403 1.00 72.62 90 ASP A N 1
ATOM 740 C CA . ASP A 1 90 ? -11.143 13.531 5.140 1.00 72.62 90 ASP A CA 1
ATOM 741 C C . ASP A 1 90 ? -9.839 13.455 4.346 1.00 72.62 90 ASP A C 1
ATOM 743 O O . ASP A 1 90 ? -8.996 12.576 4.535 1.00 72.62 90 ASP A O 1
ATOM 747 N N . ILE A 1 91 ? -9.765 14.339 3.349 1.00 65.88 91 ILE A N 1
ATOM 748 C CA . ILE A 1 91 ? -8.706 14.385 2.343 1.00 65.88 91 ILE A CA 1
ATOM 749 C C . ILE A 1 91 ? -7.502 15.123 2.931 1.00 65.88 91 ILE A C 1
ATOM 751 O O . ILE A 1 91 ? -7.622 16.246 3.423 1.00 65.88 91 ILE A O 1
ATOM 755 N N . PHE A 1 92 ? -6.331 14.493 2.858 1.00 68.12 92 PHE A N 1
ATOM 756 C CA . PHE A 1 92 ? -5.063 15.134 3.182 1.00 68.12 92 PHE A CA 1
ATOM 757 C C . PHE A 1 92 ? -4.568 15.924 1.967 1.00 68.12 92 PHE A C 1
ATOM 759 O O . PHE A 1 92 ? -4.453 15.367 0.878 1.00 68.12 92 PHE A O 1
ATOM 766 N N . TYR A 1 93 ? -4.264 17.207 2.157 1.00 65.00 93 TYR A N 1
ATOM 767 C CA . TYR A 1 93 ? -3.674 18.052 1.122 1.00 65.00 93 TYR A CA 1
ATOM 768 C C . TYR A 1 93 ? -2.214 18.327 1.451 1.00 65.00 93 TYR A C 1
ATOM 770 O O . TYR A 1 93 ? -1.885 18.711 2.574 1.00 65.00 93 TYR A O 1
ATOM 778 N N . VAL A 1 94 ? -1.350 18.171 0.452 1.00 72.94 94 VAL A N 1
ATOM 779 C CA . VAL A 1 94 ? 0.052 18.577 0.537 1.00 72.94 94 VAL A CA 1
ATOM 780 C C . VAL A 1 94 ? 0.207 19.881 -0.225 1.00 72.94 94 VAL A C 1
ATOM 782 O O . VAL A 1 94 ? -0.180 19.967 -1.389 1.00 72.94 94 VAL A O 1
ATOM 785 N N . CYS A 1 95 ? 0.772 20.895 0.424 1.00 71.81 95 CYS A N 1
ATOM 786 C CA . CYS A 1 95 ? 1.158 22.142 -0.223 1.00 71.81 95 CYS A CA 1
ATOM 787 C C . CYS A 1 95 ? 2.680 22.291 -0.188 1.00 71.81 95 CYS A C 1
ATOM 789 O O . CYS A 1 95 ? 3.310 22.026 0.835 1.00 71.81 95 CYS A O 1
ATOM 791 N N . GLY A 1 96 ? 3.262 22.741 -1.294 1.00 77.12 96 GLY A N 1
ATOM 792 C CA . GLY A 1 96 ? 4.691 23.007 -1.397 1.00 77.12 96 GLY A CA 1
ATOM 793 C C . GLY A 1 96 ? 5.228 22.695 -2.785 1.00 77.12 96 GLY A C 1
ATOM 794 O O . GLY A 1 96 ? 4.644 21.912 -3.532 1.00 77.12 96 GLY A O 1
ATOM 795 N N . THR A 1 97 ? 6.351 23.320 -3.114 1.00 84.38 97 THR A N 1
ATOM 796 C CA . THR A 1 97 ? 7.133 22.981 -4.300 1.00 84.38 97 THR A CA 1
ATOM 797 C C . THR A 1 97 ? 7.875 21.678 -4.030 1.00 84.38 97 THR A C 1
ATOM 799 O O . THR A 1 97 ? 8.629 21.593 -3.060 1.00 84.38 97 THR A O 1
ATOM 802 N N . VAL A 1 98 ? 7.656 20.667 -4.863 1.00 88.81 98 VAL A N 1
ATOM 803 C CA . VAL A 1 98 ? 8.272 19.342 -4.728 1.00 88.81 98 VAL A CA 1
ATOM 804 C C . VAL A 1 98 ? 8.952 18.942 -6.030 1.00 88.81 98 VAL A C 1
ATOM 806 O O . VAL A 1 98 ? 8.528 19.419 -7.080 1.00 88.81 98 VAL A O 1
ATOM 809 N N . PRO A 1 99 ? 9.996 18.096 -5.975 1.00 91.00 99 PRO A N 1
ATOM 810 C CA . PRO A 1 99 ? 10.642 17.614 -7.189 1.00 91.00 99 PRO A CA 1
ATOM 811 C C . PRO A 1 99 ? 9.655 16.810 -8.037 1.00 91.00 99 PRO A C 1
ATOM 813 O O . PRO A 1 99 ? 8.742 16.166 -7.503 1.00 91.00 99 PRO A O 1
ATOM 816 N N . GLU A 1 100 ? 9.863 16.824 -9.347 1.00 93.12 100 GLU A N 1
ATOM 817 C CA . GLU A 1 100 ? 9.155 15.960 -10.289 1.00 93.12 100 GLU A CA 1
ATOM 818 C C . GLU A 1 100 ? 10.153 15.016 -10.937 1.00 93.12 100 GLU A C 1
ATOM 820 O O . GLU A 1 100 ? 11.243 15.425 -11.333 1.00 93.12 100 GLU A O 1
ATOM 825 N N . TYR A 1 101 ? 9.769 13.750 -11.038 1.00 94.94 101 TYR A N 1
ATOM 826 C CA . TYR A 1 101 ? 10.609 12.689 -11.553 1.00 94.94 101 TYR A CA 1
ATOM 827 C C . TYR A 1 101 ? 9.967 12.022 -12.762 1.00 94.94 101 TYR A C 1
ATOM 829 O O . TYR A 1 101 ? 8.756 11.780 -12.789 1.00 94.94 101 TYR A O 1
ATOM 837 N N . VAL A 1 102 ? 10.803 11.665 -13.731 1.00 95.94 102 VAL A N 1
ATOM 838 C CA . VAL A 1 102 ? 10.455 10.840 -14.888 1.00 95.94 102 VAL A CA 1
ATOM 839 C C . VAL A 1 102 ? 11.230 9.536 -14.793 1.00 95.94 102 VAL A C 1
ATOM 841 O O . VAL A 1 102 ? 12.460 9.527 -14.759 1.00 95.94 102 VAL A O 1
ATOM 844 N N . LEU A 1 103 ? 10.510 8.420 -14.768 1.00 97.88 103 LEU A N 1
ATOM 845 C CA . LEU A 1 103 ? 11.084 7.090 -14.898 1.00 97.88 103 LEU A CA 1
ATOM 846 C C . LEU A 1 103 ? 10.952 6.606 -16.333 1.00 97.88 103 LEU A C 1
ATOM 848 O O . LEU A 1 103 ? 9.918 6.799 -16.974 1.00 97.88 103 LEU A O 1
ATOM 852 N N . SER A 1 104 ? 11.983 5.927 -16.824 1.00 98.06 104 SER A N 1
ATOM 853 C CA . SER A 1 104 ? 11.957 5.299 -18.143 1.00 98.06 104 SER A CA 1
ATOM 854 C C . SER A 1 104 ? 12.709 3.975 -18.156 1.00 98.06 104 SER A C 1
ATOM 856 O O . SER A 1 104 ? 13.646 3.754 -17.384 1.00 98.06 104 SER A O 1
ATOM 858 N N . ILE A 1 105 ? 12.284 3.084 -19.048 1.00 98.44 105 ILE A N 1
ATOM 859 C CA . ILE A 1 105 ? 12.929 1.797 -19.295 1.00 98.44 105 ILE A CA 1
ATOM 860 C C . ILE A 1 105 ? 13.442 1.786 -20.727 1.00 98.44 105 ILE A C 1
ATOM 862 O O . ILE A 1 105 ? 12.669 1.884 -21.683 1.00 98.44 105 ILE A O 1
ATOM 866 N N . LYS A 1 106 ? 14.752 1.611 -20.876 1.00 97.69 106 LYS A N 1
ATOM 867 C CA . LYS A 1 106 ? 15.405 1.405 -22.163 1.00 97.69 106 LYS A CA 1
ATOM 868 C C . LYS A 1 106 ? 15.721 -0.072 -22.342 1.00 97.69 106 LYS A C 1
ATOM 870 O O . LYS A 1 106 ? 16.452 -0.670 -21.559 1.00 97.69 106 LYS A O 1
ATOM 875 N N . GLU A 1 107 ? 15.174 -0.663 -23.392 1.00 97.44 107 GLU A N 1
ATOM 876 C CA . GLU A 1 107 ? 15.430 -2.056 -23.740 1.00 97.44 107 GLU A CA 1
ATOM 877 C C . GLU A 1 107 ? 16.682 -2.179 -24.619 1.00 97.44 107 GLU A C 1
ATOM 879 O O . GLU A 1 107 ? 16.866 -1.429 -25.579 1.00 97.44 107 GLU A O 1
ATOM 884 N N . THR A 1 108 ? 17.544 -3.142 -24.297 1.00 96.56 108 THR A N 1
ATOM 885 C CA . THR A 1 108 ? 18.692 -3.539 -25.121 1.00 96.56 108 THR A CA 1
ATOM 886 C C . THR A 1 108 ? 18.505 -4.970 -25.631 1.00 96.56 108 THR A C 1
ATOM 888 O O . THR A 1 108 ? 17.473 -5.608 -25.401 1.00 96.56 108 THR A O 1
ATOM 891 N N . GLN A 1 109 ? 19.504 -5.520 -26.325 1.00 96.06 109 GLN A N 1
ATOM 892 C CA . GLN A 1 109 ? 19.457 -6.915 -26.762 1.00 96.06 109 GLN A CA 1
ATOM 893 C C . GLN A 1 109 ? 19.376 -7.898 -25.581 1.00 96.06 109 GLN A C 1
ATOM 895 O O . GLN A 1 109 ? 18.643 -8.879 -25.678 1.00 96.06 109 GLN A O 1
ATOM 900 N N . ASN A 1 110 ? 20.062 -7.612 -24.466 1.00 97.38 110 ASN A N 1
ATOM 901 C CA . ASN A 1 110 ? 20.278 -8.580 -23.380 1.00 97.38 110 ASN A CA 1
ATOM 902 C C . ASN A 1 110 ? 19.653 -8.161 -22.038 1.00 97.38 110 ASN A C 1
ATOM 904 O O . ASN A 1 110 ? 19.475 -8.997 -21.153 1.00 97.38 110 ASN A O 1
ATOM 908 N N . HIS A 1 111 ? 19.312 -6.885 -21.862 1.00 98.19 111 HIS A N 1
ATOM 909 C CA . HIS A 1 111 ? 18.840 -6.355 -20.583 1.00 98.19 111 HIS A CA 1
ATOM 910 C C . HIS A 1 111 ? 17.924 -5.140 -20.753 1.00 98.19 111 HIS A C 1
ATOM 912 O O . HIS A 1 111 ? 17.807 -4.565 -21.833 1.00 98.19 111 HIS A O 1
ATOM 918 N N . PHE A 1 112 ? 17.284 -4.748 -19.658 1.00 98.38 112 PHE A N 1
ATOM 919 C CA . PHE A 1 112 ? 16.546 -3.500 -19.499 1.00 98.38 112 PHE A CA 1
ATOM 920 C C . PHE A 1 112 ? 17.354 -2.557 -18.608 1.00 98.38 112 PHE A C 1
ATOM 922 O O . PHE A 1 112 ? 17.832 -2.969 -17.551 1.00 98.38 112 PHE A O 1
ATOM 929 N N . GLU A 1 113 ? 17.498 -1.303 -19.018 1.00 98.31 113 GLU A N 1
ATOM 930 C CA . GLU A 1 113 ? 18.135 -0.231 -18.250 1.00 98.31 113 GLU A CA 1
ATOM 931 C C . GLU A 1 113 ? 17.047 0.698 -17.712 1.00 98.31 113 GLU A C 1
ATOM 933 O O . GLU A 1 113 ? 16.221 1.192 -18.480 1.00 98.31 113 GLU A O 1
ATOM 938 N N . ILE A 1 114 ? 17.025 0.909 -16.397 1.00 98.25 114 ILE A N 1
ATOM 939 C CA . ILE A 1 114 ? 16.005 1.713 -15.725 1.00 98.25 114 ILE A CA 1
ATOM 940 C C . ILE A 1 114 ? 16.640 3.040 -15.340 1.00 98.25 114 ILE A C 1
ATOM 942 O O . ILE A 1 114 ? 17.664 3.056 -14.649 1.00 98.25 114 ILE A O 1
ATOM 946 N N . TYR A 1 115 ? 16.014 4.132 -15.761 1.00 97.69 115 TYR A N 1
ATOM 947 C CA . TYR A 1 115 ? 16.481 5.488 -15.521 1.00 97.69 115 TYR A CA 1
ATOM 948 C C . TYR A 1 115 ? 15.478 6.293 -14.704 1.00 97.69 115 TYR A C 1
ATOM 950 O O . TYR A 1 115 ? 14.268 6.102 -14.843 1.00 97.69 115 TYR A O 1
ATOM 958 N N . ARG A 1 116 ? 16.000 7.222 -13.906 1.00 96.31 116 ARG A N 1
ATOM 959 C CA . ARG A 1 116 ? 15.258 8.268 -13.205 1.00 96.31 116 ARG A CA 1
ATOM 960 C C . ARG A 1 116 ? 15.855 9.622 -13.556 1.00 96.31 116 ARG A C 1
ATOM 962 O O . ARG A 1 116 ? 17.070 9.790 -13.503 1.00 96.31 116 ARG A O 1
ATOM 969 N N . ASP A 1 117 ? 14.996 10.573 -13.872 1.00 94.38 117 ASP A N 1
ATOM 970 C CA . ASP A 1 117 ? 15.366 11.954 -14.165 1.00 94.38 117 ASP A CA 1
ATOM 971 C C . ASP A 1 117 ? 14.570 12.901 -13.263 1.00 94.38 117 ASP A C 1
ATOM 973 O O . ASP A 1 117 ? 13.368 12.698 -13.113 1.00 94.38 117 ASP A O 1
ATOM 977 N N . GLU A 1 118 ? 15.212 13.887 -12.635 1.00 92.56 118 GLU A N 1
ATOM 978 C CA . GLU A 1 118 ? 14.528 14.936 -11.862 1.00 92.56 118 GLU A CA 1
ATOM 979 C C . GLU A 1 118 ? 14.408 16.163 -12.757 1.00 92.56 118 GLU A C 1
ATOM 981 O O . GLU A 1 118 ? 15.415 16.729 -13.157 1.00 92.56 118 GLU A O 1
ATOM 986 N N . ILE A 1 119 ? 13.187 16.565 -13.093 1.00 90.25 119 ILE A N 1
ATOM 987 C CA . ILE A 1 119 ? 12.953 17.546 -14.161 1.00 90.25 119 ILE A CA 1
ATOM 988 C C . ILE A 1 119 ? 12.533 18.924 -13.644 1.00 90.25 119 ILE A C 1
ATOM 990 O O . ILE A 1 119 ? 12.475 19.878 -14.423 1.00 90.25 119 ILE A O 1
ATOM 994 N N . PHE A 1 120 ? 12.208 19.055 -12.355 1.00 86.44 120 PHE A N 1
ATOM 995 C CA . PHE A 1 120 ? 11.636 20.285 -11.816 1.00 86.44 120 PHE A CA 1
ATOM 996 C C . PHE A 1 120 ? 12.713 21.276 -11.366 1.00 86.44 120 PHE A C 1
ATOM 998 O O . PHE A 1 120 ? 12.670 22.451 -11.742 1.00 86.44 120 PHE A O 1
ATOM 1005 N N . PHE A 1 121 ? 13.697 20.836 -10.579 1.00 83.50 121 PHE A N 1
ATOM 1006 C CA . PHE A 1 121 ? 14.787 21.702 -10.113 1.00 83.50 121 PHE A CA 1
ATOM 1007 C C . PHE A 1 121 ? 15.996 21.706 -11.057 1.00 83.50 121 PHE A C 1
ATOM 1009 O O . PHE A 1 121 ? 16.811 22.637 -11.000 1.00 83.50 121 PHE A O 1
ATOM 1016 N N . ASP A 1 122 ? 16.078 20.755 -11.988 1.00 78.25 122 ASP A N 1
ATOM 1017 C CA . ASP A 1 122 ? 17.190 20.612 -12.936 1.00 78.25 122 ASP A CA 1
ATOM 1018 C C . ASP A 1 122 ? 17.268 21.675 -14.059 1.00 78.25 122 ASP A C 1
ATOM 1020 O O . ASP A 1 122 ? 17.931 21.496 -15.075 1.00 78.25 122 ASP A O 1
ATOM 1024 N N . SER A 1 123 ? 16.639 22.844 -13.894 1.00 65.25 123 SER A N 1
ATOM 1025 C CA . SER A 1 123 ? 17.011 24.093 -14.591 1.00 65.25 123 SER A CA 1
ATOM 1026 C C . SER A 1 123 ? 17.417 23.943 -16.080 1.00 65.25 123 SER A C 1
ATOM 1028 O O . SER A 1 123 ? 18.418 24.532 -16.502 1.00 65.25 123 SER A O 1
ATOM 1030 N N . LYS A 1 124 ? 16.611 23.214 -16.878 1.00 61.31 124 LYS A N 1
ATOM 1031 C CA . LYS A 1 124 ? 16.835 22.815 -18.294 1.00 61.31 124 LYS A CA 1
ATOM 1032 C C . LYS A 1 124 ? 17.658 21.525 -18.530 1.00 61.31 124 LYS A C 1
ATOM 1034 O O . LYS A 1 124 ? 18.472 21.513 -19.454 1.00 61.31 124 LYS A O 1
ATOM 1039 N N . ASN A 1 125 ? 17.407 20.446 -17.785 1.00 68.62 125 ASN A N 1
ATOM 1040 C CA . ASN A 1 125 ? 18.025 19.119 -17.977 1.00 68.62 125 ASN A CA 1
ATOM 1041 C C . ASN A 1 125 ? 19.560 19.172 -17.932 1.00 68.62 125 ASN A C 1
ATOM 1043 O O . ASN A 1 125 ? 20.254 18.671 -18.826 1.00 68.62 125 ASN A O 1
ATOM 1047 N N . LYS A 1 126 ? 20.105 19.898 -16.952 1.00 75.50 126 LYS A N 1
ATOM 1048 C CA . LYS A 1 126 ? 21.551 20.081 -16.819 1.00 75.50 126 LYS A CA 1
ATOM 1049 C C . LYS A 1 126 ? 22.232 18.779 -16.395 1.00 75.50 126 LYS A C 1
ATOM 1051 O O . LYS A 1 126 ? 23.417 18.603 -16.700 1.00 75.50 126 LYS A O 1
ATOM 1056 N N . PHE A 1 127 ? 21.516 17.884 -15.723 1.00 82.50 127 PHE A N 1
ATOM 1057 C CA . PHE A 1 127 ? 22.006 16.569 -15.346 1.00 82.50 127 PHE A CA 1
ATOM 1058 C C . PHE A 1 127 ? 21.413 15.487 -16.260 1.00 82.50 127 PHE A C 1
ATOM 1060 O O . PHE A 1 127 ? 20.242 15.535 -16.621 1.00 82.50 127 PHE A O 1
ATOM 1067 N N . PRO A 1 128 ? 22.220 14.505 -16.698 1.00 86.62 128 PRO A N 1
ATOM 1068 C CA . PRO A 1 128 ? 21.685 13.371 -17.436 1.00 86.62 128 PRO A CA 1
ATOM 1069 C C . PRO A 1 128 ? 20.860 12.463 -16.505 1.00 86.62 128 PRO A C 1
ATOM 1071 O O . PRO A 1 128 ? 21.211 12.346 -15.326 1.00 86.62 128 PRO A O 1
ATOM 1074 N N . PRO A 1 129 ? 19.857 11.735 -17.036 1.00 91.88 129 PRO A N 1
ATOM 1075 C CA . PRO A 1 129 ? 19.111 10.747 -16.266 1.00 91.88 129 PRO A CA 1
ATOM 1076 C C . PRO A 1 129 ? 20.030 9.739 -15.564 1.00 91.88 129 PRO A C 1
ATOM 1078 O O . PRO A 1 129 ? 20.951 9.173 -16.166 1.00 91.88 129 PRO A O 1
ATOM 1081 N N . GLU A 1 130 ? 19.752 9.467 -14.293 1.00 95.12 130 GLU A N 1
ATOM 1082 C CA . GLU A 1 130 ? 20.475 8.500 -13.474 1.00 95.12 130 GLU A CA 1
ATOM 1083 C C . GLU A 1 130 ? 20.006 7.081 -13.807 1.00 95.12 130 GLU A C 1
ATOM 1085 O O . GLU A 1 130 ? 18.816 6.778 -13.734 1.00 95.12 130 GLU A O 1
ATOM 1090 N N . LYS A 1 131 ? 20.934 6.172 -14.128 1.00 96.81 131 LYS A N 1
ATOM 1091 C CA . LYS A 1 131 ? 20.609 4.745 -14.242 1.00 96.81 131 LYS A CA 1
ATOM 1092 C C . LYS A 1 131 ? 20.492 4.133 -12.846 1.00 96.81 131 LYS A C 1
ATOM 1094 O O . LYS A 1 131 ? 21.510 3.862 -12.213 1.00 96.81 131 LYS A O 1
ATOM 1099 N N . ILE A 1 132 ? 19.269 3.864 -12.404 1.00 96.38 132 ILE A N 1
ATOM 1100 C CA . ILE A 1 132 ? 18.978 3.362 -11.053 1.00 96.38 132 ILE A CA 1
ATOM 1101 C C . ILE A 1 132 ? 18.930 1.832 -10.967 1.00 96.38 132 ILE A C 1
ATOM 1103 O O . ILE A 1 132 ? 19.076 1.274 -9.882 1.00 96.38 132 ILE A O 1
ATOM 1107 N N . ASN A 1 133 ? 18.720 1.126 -12.085 1.00 96.44 133 ASN A N 1
ATOM 1108 C CA . ASN A 1 133 ? 18.675 -0.339 -12.079 1.00 96.44 133 ASN A CA 1
ATOM 1109 C C . ASN A 1 133 ? 18.996 -0.956 -13.453 1.00 96.44 133 ASN A C 1
ATOM 1111 O O . ASN A 1 133 ? 19.017 -0.284 -14.490 1.00 96.44 133 ASN A O 1
ATOM 1115 N N . THR A 1 134 ? 19.259 -2.260 -13.474 1.00 96.94 134 THR A N 1
ATOM 1116 C CA . THR A 1 134 ? 19.431 -3.065 -14.687 1.00 96.94 134 THR A CA 1
ATOM 1117 C C . THR A 1 134 ? 18.858 -4.462 -14.463 1.00 96.94 134 THR A C 1
ATOM 1119 O O . THR A 1 134 ? 19.224 -5.133 -13.503 1.00 96.94 134 THR A O 1
ATOM 1122 N N . ILE A 1 135 ? 17.984 -4.920 -15.362 1.00 97.31 135 ILE A N 1
ATOM 1123 C CA . ILE A 1 135 ? 17.338 -6.239 -15.278 1.00 97.31 135 ILE A CA 1
ATOM 1124 C C . ILE A 1 135 ? 17.711 -7.077 -16.503 1.00 97.31 135 ILE A C 1
ATOM 1126 O O . ILE A 1 135 ? 17.470 -6.665 -17.634 1.00 97.31 135 ILE A O 1
ATOM 1130 N N . SER A 1 136 ? 18.277 -8.267 -16.290 1.00 96.75 136 SER A N 1
ATOM 1131 C CA . SER A 1 136 ? 18.586 -9.212 -17.375 1.00 96.75 136 SER A CA 1
ATOM 1132 C C . SER A 1 136 ? 17.312 -9.761 -18.028 1.00 96.75 136 SER A C 1
ATOM 1134 O O . SER A 1 136 ? 16.346 -10.090 -17.331 1.00 96.75 136 SER A O 1
ATOM 1136 N N . LYS A 1 137 ? 17.331 -9.951 -19.355 1.00 96.75 137 LYS A N 1
ATOM 1137 C CA . LYS A 1 137 ? 16.242 -10.625 -20.089 1.00 96.75 137 LYS A CA 1
ATOM 1138 C C . LYS A 1 137 ? 16.093 -12.112 -19.747 1.00 96.75 137 LYS A C 1
ATOM 1140 O O . LYS A 1 137 ? 15.051 -12.728 -19.986 1.00 96.75 137 LYS A O 1
ATOM 1145 N N . GLU A 1 138 ? 17.105 -12.698 -19.115 1.00 95.31 138 GLU A N 1
ATOM 1146 C CA . GLU A 1 138 ? 16.996 -14.035 -18.527 1.00 95.31 138 GLU A CA 1
ATOM 1147 C C . GLU A 1 138 ? 15.952 -14.062 -17.398 1.00 95.31 138 GLU A C 1
ATOM 1149 O O . GLU A 1 138 ? 15.210 -15.034 -17.266 1.00 95.31 138 GLU A O 1
ATOM 1154 N N . ILE A 1 139 ? 15.830 -12.963 -16.644 1.00 94.88 139 ILE A N 1
ATOM 1155 C CA . ILE A 1 139 ? 14.955 -12.841 -15.469 1.00 94.88 139 ILE A CA 1
ATOM 1156 C C . ILE A 1 139 ? 13.545 -12.380 -15.863 1.00 94.88 139 ILE A C 1
ATOM 1158 O O . ILE A 1 139 ? 12.565 -12.819 -15.263 1.00 94.88 139 ILE A O 1
ATOM 1162 N N . ALA A 1 140 ? 13.421 -11.522 -16.877 1.00 96.69 140 ALA A N 1
ATOM 1163 C CA . ALA A 1 140 ? 12.143 -10.963 -17.311 1.00 96.69 140 ALA A CA 1
ATOM 1164 C C . ALA A 1 140 ? 12.079 -10.821 -18.837 1.00 96.69 140 ALA A C 1
ATOM 1166 O O . ALA A 1 140 ? 13.052 -10.435 -19.468 1.00 96.69 140 ALA A O 1
ATOM 1167 N N . ASP A 1 141 ? 10.917 -11.079 -19.428 1.00 97.12 141 ASP A N 1
ATOM 1168 C CA . ASP A 1 141 ? 10.638 -10.779 -20.838 1.00 97.12 141 ASP A CA 1
ATOM 1169 C C . ASP A 1 141 ? 10.183 -9.323 -21.020 1.00 97.12 141 ASP A C 1
ATOM 1171 O O . ASP A 1 141 ? 10.333 -8.759 -22.101 1.00 97.12 141 ASP A O 1
ATOM 1175 N N . LYS A 1 142 ? 9.607 -8.715 -19.971 1.00 97.56 142 LYS A N 1
ATOM 1176 C CA . LYS A 1 142 ? 9.231 -7.293 -19.912 1.00 97.56 142 LYS A CA 1
ATOM 1177 C C . LYS A 1 142 ? 9.414 -6.745 -18.500 1.00 97.56 142 LYS A C 1
ATOM 1179 O O . LYS A 1 142 ? 9.246 -7.477 -17.524 1.00 97.56 142 LYS A O 1
ATOM 1184 N N . VAL A 1 143 ? 9.669 -5.445 -18.405 1.00 98.19 143 VAL A N 1
ATOM 1185 C CA . VAL A 1 143 ? 9.692 -4.691 -17.147 1.00 98.19 143 VAL A CA 1
ATOM 1186 C C . VAL A 1 143 ? 8.713 -3.527 -17.269 1.00 98.19 143 VAL A C 1
ATOM 1188 O O . VAL A 1 143 ? 8.675 -2.871 -18.308 1.00 98.19 143 VAL A O 1
ATOM 1191 N N . LEU A 1 144 ? 7.907 -3.300 -16.234 1.00 98.19 144 LEU A N 1
ATOM 1192 C CA . LEU A 1 144 ? 6.948 -2.199 -16.140 1.00 98.19 144 LEU A CA 1
ATOM 1193 C C . LEU A 1 144 ? 7.120 -1.465 -14.806 1.00 98.19 144 LEU A C 1
ATOM 1195 O O . LEU A 1 144 ? 7.553 -2.059 -13.818 1.00 98.19 144 LEU A O 1
ATOM 1199 N N . PHE A 1 145 ? 6.709 -0.204 -14.762 1.00 97.88 145 PHE A N 1
ATOM 1200 C CA . PHE A 1 145 ? 6.456 0.519 -13.519 1.00 97.88 145 PHE A CA 1
ATOM 1201 C C . PHE A 1 145 ? 5.061 0.204 -12.974 1.00 97.88 145 PHE A C 1
ATOM 1203 O O . PHE A 1 145 ? 4.244 -0.476 -13.606 1.00 97.88 145 PHE A O 1
ATOM 1210 N N . ILE A 1 146 ? 4.761 0.736 -11.791 1.00 95.88 146 ILE A N 1
ATOM 1211 C CA . ILE A 1 146 ? 3.482 0.530 -11.102 1.00 95.88 146 ILE A CA 1
ATOM 1212 C C . ILE A 1 146 ? 2.255 1.010 -11.878 1.00 95.88 146 ILE A C 1
ATOM 1214 O O . ILE A 1 146 ? 1.158 0.555 -11.593 1.00 95.88 146 ILE A O 1
ATOM 1218 N N . ASN A 1 147 ? 2.403 1.891 -12.865 1.00 96.94 147 ASN A N 1
ATOM 1219 C CA . ASN A 1 147 ? 1.305 2.314 -13.737 1.00 96.94 147 ASN A CA 1
ATOM 1220 C C . ASN A 1 147 ? 1.019 1.316 -14.881 1.00 96.94 147 ASN A C 1
ATOM 1222 O O . ASN A 1 147 ? 0.157 1.578 -15.722 1.00 96.94 147 ASN A O 1
ATOM 1226 N N . GLY A 1 148 ? 1.751 0.198 -14.944 1.00 97.19 148 GLY A N 1
ATOM 1227 C CA . GLY A 1 148 ? 1.644 -0.806 -16.000 1.00 97.19 148 GLY A CA 1
ATOM 1228 C C . GLY A 1 148 ? 2.310 -0.407 -17.322 1.00 97.19 148 GLY A C 1
ATOM 1229 O O . GLY A 1 148 ? 2.037 -1.040 -18.342 1.00 97.19 148 GLY A O 1
ATOM 1230 N N . LYS A 1 149 ? 3.161 0.627 -17.329 1.00 97.88 149 LYS A N 1
ATOM 1231 C CA . LYS A 1 149 ? 3.861 1.148 -18.517 1.00 97.88 149 LYS A CA 1
ATOM 1232 C C . LYS A 1 149 ? 5.382 1.118 -18.338 1.00 97.88 149 LYS A C 1
ATOM 1234 O O . LYS A 1 149 ? 5.885 0.801 -17.265 1.00 97.88 149 LYS A O 1
ATOM 1239 N N . ASN A 1 150 ? 6.112 1.422 -19.408 1.00 96.69 150 ASN A N 1
ATOM 1240 C CA . ASN A 1 150 ? 7.576 1.524 -19.436 1.00 96.69 150 ASN A CA 1
ATOM 1241 C C . ASN A 1 150 ? 8.105 2.948 -19.178 1.00 96.69 150 ASN A C 1
ATOM 1243 O O . ASN A 1 150 ? 9.318 3.145 -19.125 1.00 96.69 150 ASN A O 1
ATOM 1247 N N . ASP A 1 151 ? 7.208 3.917 -19.015 1.00 97.00 151 ASP A N 1
ATOM 1248 C CA . ASP A 1 151 ? 7.471 5.282 -18.571 1.00 97.00 151 ASP A CA 1
ATOM 1249 C C . ASP A 1 151 ? 6.513 5.651 -17.432 1.00 97.00 151 ASP A C 1
ATOM 1251 O O . ASP A 1 151 ? 5.378 5.157 -17.368 1.00 97.00 151 ASP A O 1
ATOM 1255 N N . PHE A 1 152 ? 6.971 6.490 -16.504 1.00 97.44 152 PHE A N 1
ATOM 1256 C CA . PHE A 1 152 ? 6.122 6.967 -15.421 1.00 97.44 152 PHE A CA 1
ATOM 1257 C C . PHE A 1 152 ? 6.603 8.290 -14.823 1.00 97.44 152 PHE A C 1
ATOM 1259 O O . PHE A 1 152 ? 7.739 8.394 -14.373 1.00 97.44 152 PHE A O 1
ATOM 1266 N N . ASN A 1 153 ? 5.703 9.273 -14.748 1.00 95.62 153 ASN A N 1
ATOM 1267 C CA . ASN A 1 153 ? 5.970 10.556 -14.105 1.00 95.62 153 ASN A CA 1
ATOM 1268 C C . ASN A 1 153 ? 5.319 10.594 -12.723 1.00 95.62 153 ASN A C 1
ATOM 1270 O O . ASN A 1 153 ? 4.131 10.284 -12.582 1.00 95.62 153 ASN A O 1
ATOM 1274 N N . TYR A 1 154 ? 6.070 11.025 -11.717 1.00 94.56 154 TYR A N 1
ATOM 1275 C CA . TYR A 1 154 ? 5.568 11.198 -10.358 1.00 94.56 154 TYR A CA 1
ATOM 1276 C C . TYR A 1 154 ? 6.243 12.386 -9.675 1.00 94.56 154 TYR A C 1
ATOM 1278 O O . TYR A 1 154 ? 7.351 12.775 -10.025 1.00 94.56 154 TYR A O 1
ATOM 1286 N N . SER A 1 155 ? 5.577 12.973 -8.684 1.00 91.62 155 SER A N 1
ATOM 1287 C CA . SER A 1 155 ? 6.181 14.011 -7.848 1.00 91.62 155 SER A CA 1
ATOM 1288 C C . SER A 1 155 ? 6.763 13.413 -6.570 1.00 91.62 155 SER A C 1
ATOM 1290 O O . SER A 1 155 ? 6.364 12.328 -6.140 1.00 91.62 155 SER A O 1
ATOM 1292 N N . GLY A 1 156 ? 7.633 14.156 -5.886 1.00 88.75 156 GLY A N 1
ATOM 1293 C CA . GLY A 1 156 ? 8.143 13.790 -4.560 1.00 88.75 156 GLY A CA 1
ATOM 1294 C C . GLY A 1 156 ? 7.051 13.562 -3.503 1.00 88.75 156 GLY A C 1
ATOM 1295 O O . GLY A 1 156 ? 7.324 12.979 -2.458 1.00 88.75 156 GLY A O 1
ATOM 1296 N N . ASN A 1 157 ? 5.803 13.958 -3.783 1.00 88.44 157 ASN A N 1
ATOM 1297 C CA . ASN A 1 157 ? 4.645 13.706 -2.929 1.00 88.44 157 ASN A CA 1
ATOM 1298 C C . ASN A 1 157 ? 3.898 12.399 -3.237 1.00 88.44 157 ASN A C 1
ATOM 1300 O O . ASN A 1 157 ? 2.882 12.140 -2.598 1.00 88.44 157 ASN A O 1
ATOM 1304 N N . PHE A 1 158 ? 4.353 11.574 -4.185 1.00 87.62 158 PHE A N 1
ATOM 1305 C CA . PHE A 1 158 ? 3.627 10.370 -4.610 1.00 87.62 158 PHE A CA 1
ATOM 1306 C C . PHE A 1 158 ? 3.258 9.436 -3.446 1.00 87.62 158 PHE A C 1
ATOM 1308 O O . PHE A 1 158 ? 2.145 8.921 -3.392 1.00 87.62 158 PHE A O 1
ATOM 1315 N N . SER A 1 159 ? 4.172 9.252 -2.490 1.00 81.81 159 SER A N 1
ATOM 1316 C CA . SER A 1 159 ? 3.947 8.400 -1.317 1.00 81.81 159 SER A CA 1
ATOM 1317 C C . SER A 1 159 ? 3.398 9.161 -0.102 1.00 81.81 159 SER A C 1
ATOM 1319 O O . SER A 1 159 ? 3.386 8.625 1.006 1.00 81.81 159 SER A O 1
ATOM 1321 N N . VAL A 1 160 ? 2.959 10.414 -0.268 1.00 79.62 160 VAL A N 1
ATOM 1322 C CA . VAL A 1 160 ? 2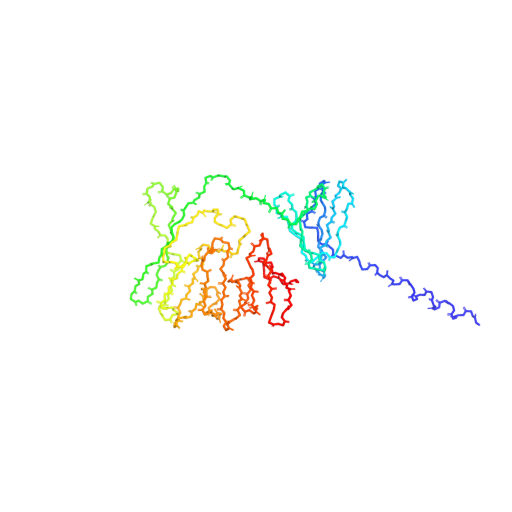.371 11.187 0.829 1.00 79.62 160 VAL A CA 1
ATOM 1323 C C . VAL A 1 160 ? 0.904 10.810 0.984 1.00 79.62 160 VAL A C 1
ATOM 1325 O O . VAL A 1 160 ? 0.082 11.047 0.104 1.00 79.62 160 VAL A O 1
ATOM 1328 N N . GLY A 1 161 ? 0.568 10.247 2.141 1.00 79.38 161 GLY A N 1
ATOM 1329 C CA . GLY A 1 161 ? -0.781 9.801 2.463 1.00 79.38 161 GLY A CA 1
ATOM 1330 C C . GLY A 1 161 ? -0.826 8.312 2.777 1.00 79.38 161 GLY A C 1
ATOM 1331 O O . GLY A 1 161 ? 0.143 7.729 3.259 1.00 79.38 161 GLY A O 1
ATOM 1332 N N . ILE A 1 162 ? -1.990 7.707 2.555 1.00 82.50 162 ILE A N 1
ATOM 1333 C CA . ILE A 1 162 ? -2.246 6.304 2.883 1.00 82.50 162 ILE A CA 1
ATOM 1334 C C . ILE A 1 162 ? -2.121 5.487 1.601 1.00 82.50 162 ILE A C 1
ATOM 1336 O O . ILE A 1 162 ? -3.100 5.285 0.887 1.00 82.50 162 ILE A O 1
ATOM 1340 N N . THR A 1 163 ? -0.903 5.049 1.304 1.00 85.69 163 THR A N 1
ATOM 1341 C CA . THR A 1 163 ? -0.585 4.280 0.099 1.00 85.69 163 THR A CA 1
ATOM 1342 C C . THR A 1 163 ? 0.426 3.189 0.424 1.00 85.69 163 THR A C 1
ATOM 1344 O O . THR A 1 163 ? 1.289 3.367 1.284 1.00 85.69 163 THR A O 1
ATOM 1347 N N . SER A 1 164 ? 0.301 2.050 -0.252 1.00 83.62 164 SER A N 1
ATOM 1348 C CA . SER A 1 164 ? 1.331 1.008 -0.282 1.00 83.62 164 SER A CA 1
ATOM 1349 C C . SER A 1 164 ? 2.115 1.027 -1.598 1.00 83.62 164 SER A C 1
ATOM 1351 O O . SER A 1 164 ? 2.938 0.145 -1.837 1.00 83.62 164 SER A O 1
ATOM 1353 N N . ALA A 1 165 ? 1.827 1.979 -2.489 1.00 88.50 165 ALA A N 1
ATOM 1354 C CA . ALA A 1 165 ? 2.474 2.085 -3.783 1.00 88.50 165 ALA A CA 1
ATOM 1355 C C . ALA A 1 165 ? 3.837 2.782 -3.669 1.00 88.50 165 ALA A C 1
ATOM 1357 O O . ALA A 1 165 ? 3.988 3.819 -3.020 1.00 88.50 165 ALA A O 1
ATOM 1358 N N . ASN A 1 166 ? 4.825 2.219 -4.360 1.00 91.69 166 ASN A N 1
ATOM 1359 C CA . ASN A 1 166 ? 6.146 2.808 -4.535 1.00 91.69 166 ASN A CA 1
ATOM 1360 C C . ASN A 1 166 ? 6.334 3.131 -6.027 1.00 91.69 166 ASN A C 1
ATOM 1362 O O . ASN A 1 166 ? 6.269 2.203 -6.835 1.00 91.69 166 ASN A O 1
ATOM 1366 N N . PRO A 1 167 ? 6.570 4.400 -6.407 1.00 93.00 167 PRO A N 1
ATOM 1367 C CA . PRO A 1 167 ? 6.651 4.801 -7.809 1.00 93.00 167 PRO A CA 1
ATOM 1368 C C . PRO A 1 167 ? 7.809 4.131 -8.559 1.00 93.00 167 PRO A C 1
ATOM 1370 O O . PRO A 1 167 ? 7.682 3.861 -9.751 1.00 93.00 167 PRO A O 1
ATOM 1373 N N . GLU A 1 168 ? 8.895 3.795 -7.860 1.00 94.19 168 GLU A N 1
ATOM 1374 C CA . GLU A 1 168 ? 10.089 3.153 -8.426 1.00 94.19 168 GLU A CA 1
ATOM 1375 C C . GLU A 1 168 ? 10.022 1.614 -8.391 1.00 94.19 168 GLU A C 1
ATOM 1377 O O . GLU A 1 168 ? 10.977 0.933 -8.772 1.00 94.19 168 GLU A O 1
ATOM 1382 N N . MET A 1 169 ? 8.905 1.027 -7.940 1.00 94.88 169 MET A N 1
ATOM 1383 C CA . MET A 1 169 ? 8.737 -0.426 -7.957 1.00 94.88 169 MET A CA 1
ATOM 1384 C C . MET A 1 169 ? 8.711 -0.951 -9.395 1.00 94.88 169 MET A C 1
ATOM 1386 O O . MET A 1 169 ? 7.930 -0.506 -10.239 1.00 94.88 169 MET A O 1
ATOM 1390 N N . LEU A 1 170 ? 9.537 -1.970 -9.634 1.00 97.31 170 LEU A N 1
ATOM 1391 C CA . LEU A 1 170 ? 9.622 -2.666 -10.910 1.00 97.31 170 LEU A CA 1
ATOM 1392 C C . LEU A 1 170 ? 8.781 -3.940 -10.887 1.00 97.31 170 LEU A C 1
ATOM 1394 O O . LEU A 1 170 ? 8.995 -4.838 -10.065 1.00 97.31 170 LEU A O 1
ATOM 1398 N N . ILE A 1 171 ? 7.862 -4.023 -11.841 1.00 98.00 171 ILE A N 1
ATOM 1399 C CA . ILE A 1 171 ? 7.067 -5.204 -12.151 1.00 98.00 171 ILE A CA 1
ATOM 1400 C C . ILE A 1 171 ? 7.772 -5.971 -13.263 1.00 98.00 171 ILE A C 1
ATOM 1402 O O . ILE A 1 171 ? 7.981 -5.454 -14.359 1.00 98.00 171 ILE A O 1
ATOM 1406 N N . LEU A 1 172 ? 8.124 -7.219 -12.986 1.00 97.94 172 LEU A N 1
ATOM 1407 C CA . LEU A 1 172 ? 8.780 -8.110 -13.933 1.00 97.94 172 LEU A CA 1
ATOM 1408 C C . LEU A 1 172 ? 7.744 -9.067 -14.515 1.00 97.94 172 LEU A C 1
ATOM 1410 O O . LEU A 1 172 ? 6.946 -9.642 -13.774 1.00 97.94 172 LEU A O 1
ATOM 1414 N N . ILE A 1 173 ? 7.766 -9.261 -15.830 1.00 97.88 173 ILE A N 1
ATOM 1415 C CA . ILE A 1 173 ? 6.905 -10.230 -16.510 1.00 97.88 173 ILE A CA 1
ATOM 1416 C C . ILE A 1 173 ? 7.782 -11.307 -17.125 1.00 97.88 173 ILE A C 1
ATOM 1418 O O . ILE A 1 173 ? 8.624 -10.995 -17.962 1.00 97.88 173 ILE A O 1
ATOM 1422 N N . LYS A 1 174 ? 7.558 -12.569 -16.755 1.00 96.69 174 LYS A N 1
ATOM 1423 C CA . LYS A 1 174 ? 8.229 -13.734 -17.348 1.00 96.69 174 LYS A CA 1
ATOM 1424 C C . LYS A 1 174 ? 7.197 -14.803 -17.671 1.00 96.69 174 LYS A C 1
ATOM 1426 O O . LYS A 1 174 ? 6.392 -15.153 -16.807 1.00 96.69 174 LYS A O 1
ATOM 1431 N N . ASN A 1 175 ? 7.186 -15.311 -18.903 1.00 95.69 175 ASN A N 1
ATOM 1432 C CA . ASN A 1 175 ? 6.233 -16.338 -19.351 1.00 95.69 175 ASN A CA 1
ATOM 1433 C C . ASN A 1 175 ? 4.760 -15.973 -19.056 1.00 95.69 175 ASN A C 1
ATOM 1435 O O . ASN A 1 175 ? 3.960 -16.813 -18.642 1.00 95.69 175 ASN A O 1
ATOM 1439 N N . GLY A 1 176 ? 4.411 -14.689 -19.205 1.00 95.56 176 GLY A N 1
ATOM 1440 C CA . GLY A 1 176 ? 3.062 -14.174 -18.942 1.00 95.56 176 GLY A CA 1
ATOM 1441 C C . GLY A 1 176 ? 2.655 -14.112 -17.463 1.00 95.56 176 GLY A C 1
ATOM 1442 O O . GLY A 1 176 ? 1.486 -13.866 -17.177 1.00 95.56 176 GLY A O 1
ATOM 1443 N N . LYS A 1 177 ? 3.580 -14.333 -16.521 1.00 97.12 177 LYS A N 1
ATOM 1444 C CA . LYS A 1 177 ? 3.359 -14.163 -15.077 1.00 97.12 177 LYS A CA 1
ATOM 1445 C C . LYS A 1 177 ? 4.057 -12.910 -14.576 1.00 97.12 177 LYS A C 1
ATOM 1447 O O . LYS A 1 177 ? 5.144 -12.582 -15.044 1.00 97.12 177 LYS A O 1
ATOM 1452 N N . TYR A 1 178 ? 3.442 -12.246 -13.607 1.00 98.00 178 TYR A N 1
ATOM 1453 C CA . TYR A 1 178 ? 3.961 -11.026 -12.995 1.00 98.00 178 TYR A CA 1
ATOM 1454 C C . TYR A 1 178 ? 4.688 -11.344 -11.690 1.00 98.00 178 TYR A C 1
ATOM 1456 O O . TYR A 1 178 ? 4.230 -12.189 -10.927 1.00 98.00 178 TYR A O 1
ATOM 1464 N N . THR A 1 179 ? 5.763 -10.629 -11.390 1.00 96.44 179 THR A N 1
ATOM 1465 C CA . THR A 1 179 ? 6.425 -10.597 -10.078 1.00 96.44 179 THR A CA 1
ATOM 1466 C C . THR A 1 179 ? 6.998 -9.197 -9.819 1.00 96.44 179 THR A C 1
ATOM 1468 O O . THR A 1 179 ? 6.909 -8.332 -10.691 1.00 96.44 179 THR A O 1
ATOM 1471 N N . THR A 1 180 ? 7.554 -8.935 -8.636 1.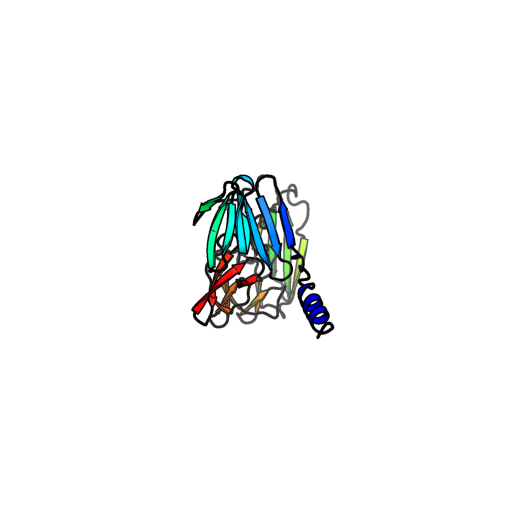00 95.12 180 THR A N 1
ATOM 1472 C CA . THR A 1 180 ? 8.263 -7.675 -8.345 1.00 95.12 180 THR A CA 1
ATOM 1473 C C . THR A 1 180 ? 9.754 -7.931 -8.203 1.00 95.12 180 THR A C 1
ATOM 1475 O O . THR A 1 180 ? 10.165 -9.004 -7.761 1.00 95.12 180 THR A O 1
ATOM 1478 N N . ALA A 1 181 ? 10.581 -6.940 -8.540 1.00 91.69 181 ALA A N 1
ATOM 1479 C CA . ALA A 1 181 ? 12.030 -7.049 -8.350 1.00 91.69 181 ALA A CA 1
ATOM 1480 C C . ALA A 1 181 ? 12.425 -7.282 -6.876 1.00 91.69 181 ALA A C 1
ATOM 1482 O O . ALA A 1 181 ? 13.426 -7.941 -6.610 1.00 91.69 181 ALA A O 1
ATOM 1483 N N . ASN A 1 182 ? 11.613 -6.805 -5.925 1.00 86.94 182 ASN A N 1
ATOM 1484 C CA . ASN A 1 182 ? 11.826 -7.018 -4.491 1.00 86.94 182 ASN A CA 1
ATOM 1485 C C . ASN A 1 182 ? 11.503 -8.452 -4.048 1.00 86.94 182 ASN A C 1
ATOM 1487 O O . ASN A 1 182 ? 12.108 -8.955 -3.105 1.00 86.94 182 ASN A O 1
ATOM 1491 N N . ASN A 1 183 ? 10.538 -9.109 -4.701 1.00 85.94 183 ASN A N 1
ATOM 1492 C CA . ASN A 1 183 ? 10.033 -10.427 -4.313 1.00 85.94 183 ASN A CA 1
ATOM 1493 C C . ASN A 1 183 ? 9.861 -11.361 -5.529 1.00 85.94 183 ASN A C 1
ATOM 1495 O O . ASN A 1 183 ? 8.749 -11.837 -5.778 1.00 85.94 183 ASN A O 1
ATOM 1499 N N . PRO A 1 184 ? 10.951 -11.706 -6.249 1.00 86.00 184 PRO A N 1
ATOM 1500 C CA . PRO A 1 184 ? 10.890 -12.441 -7.521 1.00 86.00 184 PRO A CA 1
ATOM 1501 C C . PRO A 1 184 ? 10.309 -13.862 -7.402 1.00 86.00 184 PRO A C 1
ATOM 1503 O O . PRO A 1 184 ? 9.905 -14.468 -8.391 1.00 86.00 184 PRO A O 1
ATOM 1506 N N . ASN A 1 185 ? 10.246 -14.409 -6.183 1.00 86.94 185 ASN A N 1
ATOM 1507 C CA . ASN A 1 185 ? 9.726 -15.751 -5.907 1.00 86.94 185 ASN A CA 1
ATOM 1508 C C . ASN A 1 185 ? 8.191 -15.809 -5.830 1.00 86.94 185 ASN A C 1
ATOM 1510 O O . ASN A 1 185 ? 7.608 -16.898 -5.830 1.00 86.94 185 ASN A O 1
ATOM 1514 N N . ILE A 1 186 ? 7.519 -14.659 -5.729 1.00 89.81 186 ILE A N 1
ATOM 1515 C CA . ILE A 1 186 ? 6.059 -14.586 -5.672 1.00 89.81 186 ILE A CA 1
ATOM 1516 C C . ILE A 1 186 ? 5.551 -14.146 -7.037 1.00 89.81 186 ILE A C 1
ATOM 1518 O O . ILE A 1 186 ? 5.828 -13.037 -7.486 1.00 89.81 186 ILE A O 1
ATOM 1522 N N . TYR A 1 187 ? 4.783 -15.020 -7.679 1.00 94.00 187 TYR A N 1
ATOM 1523 C CA . TYR A 1 187 ? 4.179 -14.748 -8.975 1.00 94.00 187 TYR A CA 1
ATOM 1524 C C . TYR A 1 187 ? 2.677 -14.489 -8.876 1.00 94.00 187 TYR A C 1
ATOM 1526 O O . TYR A 1 187 ? 1.995 -15.005 -7.983 1.00 94.00 187 TYR A O 1
ATOM 1534 N N . TYR A 1 188 ? 2.170 -13.735 -9.845 1.00 97.31 188 TYR A N 1
ATOM 1535 C CA . TYR A 1 188 ? 0.770 -13.373 -10.008 1.00 97.31 188 TYR A CA 1
ATOM 1536 C C . TYR A 1 188 ? 0.315 -13.661 -11.440 1.00 97.31 188 TYR A C 1
ATOM 1538 O O . TYR A 1 188 ? 1.088 -13.550 -12.395 1.00 97.31 188 TYR A O 1
ATOM 1546 N N . ASP A 1 189 ? -0.955 -14.028 -11.575 1.00 97.94 189 ASP A N 1
ATOM 1547 C CA . ASP A 1 189 ? -1.613 -14.228 -12.866 1.00 97.94 189 ASP A CA 1
ATOM 1548 C C . ASP A 1 189 ? -2.064 -12.892 -13.469 1.00 97.94 189 ASP A C 1
ATOM 1550 O O . ASP A 1 189 ? -2.074 -12.738 -14.685 1.00 97.94 189 ASP A O 1
ATOM 1554 N N . GLU A 1 190 ? -2.425 -11.929 -12.617 1.00 97.75 190 GLU A N 1
ATOM 1555 C CA . GLU A 1 190 ? -2.950 -10.623 -13.016 1.00 97.75 190 GLU A CA 1
ATOM 1556 C C . GLU A 1 190 ? -2.563 -9.557 -11.985 1.00 97.75 190 GLU A C 1
ATOM 1558 O O . GLU A 1 190 ? -2.572 -9.815 -10.773 1.00 97.75 190 GLU A O 1
ATOM 1563 N N . LEU A 1 191 ? -2.277 -8.353 -12.481 1.00 97.69 191 LEU A N 1
ATOM 1564 C CA . LEU A 1 191 ? -2.172 -7.125 -11.700 1.00 97.69 191 LEU A CA 1
ATOM 1565 C C . LEU A 1 191 ? -3.197 -6.119 -12.225 1.00 97.69 191 LEU A C 1
ATOM 1567 O O . LEU A 1 191 ? -3.234 -5.842 -13.423 1.00 97.69 191 LEU A O 1
ATOM 1571 N N . ASN A 1 192 ? -4.004 -5.550 -11.330 1.00 96.94 192 ASN A N 1
ATOM 1572 C CA . ASN A 1 192 ? -4.902 -4.457 -11.680 1.00 96.94 192 ASN A CA 1
ATOM 1573 C C . ASN A 1 192 ? -4.248 -3.115 -11.340 1.00 96.94 192 ASN A C 1
ATOM 1575 O O . ASN A 1 192 ? -4.149 -2.731 -10.171 1.00 96.94 192 ASN A O 1
ATOM 1579 N N . PHE A 1 193 ? -3.845 -2.400 -12.386 1.00 96.19 193 PHE A N 1
ATOM 1580 C CA . PHE A 1 193 ? -3.192 -1.101 -12.296 1.00 96.19 193 PHE A CA 1
ATOM 1581 C C . PHE A 1 193 ? -4.170 0.072 -12.131 1.00 96.19 193 PHE A C 1
ATOM 1583 O O . PHE A 1 193 ? -3.721 1.194 -11.972 1.00 96.19 193 PHE A O 1
ATOM 1590 N N . SER A 1 194 ? -5.494 -0.122 -12.127 1.00 94.56 194 SER A N 1
ATOM 1591 C CA . SER A 1 194 ? -6.462 0.992 -12.141 1.00 94.56 194 SER A CA 1
ATOM 1592 C C . SER A 1 194 ? -6.346 1.964 -10.960 1.00 94.56 194 SER A C 1
ATOM 1594 O O . SER A 1 194 ? -6.796 3.099 -11.068 1.00 94.56 194 SER A O 1
ATOM 1596 N N . ASN A 1 195 ? -5.765 1.529 -9.837 1.00 92.19 195 ASN A N 1
ATOM 1597 C CA . ASN A 1 195 ? -5.572 2.347 -8.638 1.00 92.19 195 ASN A CA 1
ATOM 1598 C C . ASN A 1 195 ? -4.099 2.427 -8.197 1.00 92.19 195 ASN A C 1
ATOM 1600 O O . ASN A 1 195 ? -3.809 2.528 -7.004 1.00 92.19 195 ASN A O 1
ATOM 1604 N N . PHE A 1 196 ? -3.167 2.379 -9.157 1.00 92.75 196 PHE A N 1
ATOM 1605 C CA . PHE A 1 196 ? -1.729 2.278 -8.889 1.00 92.75 196 PHE A CA 1
ATOM 1606 C C . PHE A 1 196 ? -1.157 3.380 -7.982 1.00 92.75 196 PHE A C 1
ATOM 1608 O O . PHE A 1 196 ? -0.130 3.158 -7.354 1.00 92.75 196 PHE A O 1
ATOM 1615 N N . TYR A 1 197 ? -1.810 4.544 -7.883 1.00 90.12 197 TYR A N 1
ATOM 1616 C CA . TYR A 1 197 ? -1.430 5.618 -6.956 1.00 90.12 197 TYR A CA 1
ATOM 1617 C C . TYR A 1 197 ? -1.534 5.210 -5.477 1.00 90.12 197 TYR A C 1
ATOM 1619 O O . TYR A 1 197 ? -0.800 5.723 -4.636 1.00 90.12 197 TYR A O 1
ATOM 1627 N N . ASN A 1 198 ? -2.431 4.275 -5.156 1.00 90.12 198 ASN A N 1
ATOM 1628 C CA . ASN A 1 198 ? -2.709 3.859 -3.783 1.00 90.12 198 ASN A CA 1
ATOM 1629 C C . ASN A 1 198 ? -2.251 2.422 -3.512 1.00 90.12 198 ASN A C 1
ATOM 1631 O O . ASN A 1 198 ? -1.658 2.139 -2.473 1.00 90.12 198 ASN A O 1
ATOM 1635 N N . TYR A 1 199 ? -2.565 1.500 -4.424 1.00 93.44 199 TYR A N 1
ATOM 1636 C CA . TYR A 1 199 ? -2.234 0.079 -4.310 1.00 93.44 199 TYR A CA 1
ATOM 1637 C C . TYR A 1 199 ? -2.510 -0.656 -5.630 1.00 93.44 199 TYR A C 1
ATOM 1639 O O . TYR A 1 199 ? -3.286 -0.209 -6.472 1.00 93.44 199 TYR A O 1
ATOM 1647 N N . ILE A 1 200 ? -1.935 -1.849 -5.782 1.00 95.88 200 ILE A N 1
ATOM 1648 C CA . ILE A 1 200 ? -2.194 -2.739 -6.922 1.00 95.88 200 ILE A CA 1
ATOM 1649 C C . ILE A 1 200 ? -2.871 -4.007 -6.407 1.00 95.88 200 ILE A C 1
ATOM 1651 O O . ILE A 1 200 ? -2.317 -4.719 -5.565 1.00 95.88 200 ILE A O 1
ATOM 1655 N N . LYS A 1 201 ? -4.070 -4.315 -6.915 1.00 96.94 201 LYS A N 1
ATOM 1656 C CA . LYS A 1 201 ? -4.716 -5.604 -6.626 1.00 96.94 201 LYS A CA 1
ATOM 1657 C C . LYS A 1 201 ? -4.032 -6.705 -7.421 1.00 96.94 201 LYS A C 1
ATOM 1659 O O . LYS A 1 201 ? -3.750 -6.540 -8.606 1.00 96.94 201 LYS A O 1
ATOM 1664 N N . THR A 1 202 ? -3.803 -7.833 -6.765 1.00 97.25 202 THR A N 1
ATOM 1665 C CA . THR A 1 202 ? -3.164 -9.009 -7.357 1.00 97.25 202 THR A CA 1
ATOM 1666 C C . THR A 1 202 ? -4.159 -10.152 -7.472 1.00 97.25 202 THR A C 1
ATOM 1668 O O . THR A 1 202 ? -5.068 -10.274 -6.644 1.00 97.25 202 THR A O 1
ATOM 1671 N N . LYS A 1 203 ? -3.967 -11.020 -8.466 1.00 97.94 203 LYS A N 1
ATOM 1672 C CA . LYS A 1 203 ? -4.705 -12.280 -8.596 1.00 97.94 203 LYS A CA 1
ATOM 1673 C C . LYS A 1 203 ? -3.750 -13.445 -8.818 1.00 97.94 203 LYS A C 1
ATOM 1675 O O . LYS A 1 203 ? -2.797 -13.331 -9.588 1.00 97.94 203 LYS A O 1
ATOM 1680 N N . ARG A 1 204 ? -4.021 -14.578 -8.174 1.00 97.12 204 ARG A N 1
ATOM 1681 C CA . ARG A 1 204 ? -3.370 -15.867 -8.444 1.00 97.12 204 ARG A CA 1
ATOM 1682 C C . ARG A 1 204 ? -4.331 -17.000 -8.122 1.00 97.12 204 ARG A C 1
ATOM 1684 O O . ARG A 1 204 ? -4.900 -17.006 -7.034 1.00 97.12 204 ARG A O 1
ATOM 1691 N N . ASN A 1 205 ? -4.504 -17.961 -9.027 1.00 95.56 205 ASN A N 1
ATOM 1692 C CA . ASN A 1 205 ? -5.385 -19.122 -8.833 1.00 95.56 205 ASN A CA 1
ATOM 1693 C C . ASN A 1 205 ? -6.810 -18.732 -8.385 1.00 95.56 205 ASN A C 1
ATOM 1695 O O . ASN A 1 205 ? -7.382 -19.358 -7.497 1.00 95.56 205 ASN A O 1
ATOM 1699 N N . ASN A 1 206 ? -7.370 -17.666 -8.968 1.00 95.56 206 ASN A N 1
ATOM 1700 C CA . ASN A 1 206 ? -8.667 -17.073 -8.592 1.00 95.56 206 ASN A CA 1
ATOM 1701 C C . ASN A 1 206 ? -8.774 -16.514 -7.160 1.00 95.56 206 ASN A C 1
ATOM 1703 O O . ASN A 1 206 ? -9.854 -16.084 -6.761 1.00 95.56 206 ASN A O 1
ATOM 1707 N N . CYS A 1 207 ? -7.668 -16.444 -6.423 1.00 97.75 207 CYS A N 1
ATOM 1708 C CA . CYS A 1 207 ? -7.573 -15.705 -5.173 1.00 97.75 207 CYS A CA 1
ATOM 1709 C C . CYS A 1 207 ? -7.023 -14.301 -5.425 1.00 97.75 207 CYS A C 1
ATOM 1711 O O . CYS A 1 207 ? -6.205 -14.089 -6.322 1.00 97.75 207 CYS A O 1
ATOM 1713 N N . TYR A 1 208 ? -7.445 -13.358 -4.593 1.00 98.00 208 TYR A N 1
ATOM 1714 C CA . TYR A 1 208 ? -7.081 -11.951 -4.640 1.00 98.00 208 TYR A CA 1
ATOM 1715 C C . TYR A 1 208 ? -6.193 -11.570 -3.458 1.00 98.00 208 TYR A C 1
ATOM 1717 O O . TYR A 1 208 ? -6.290 -12.160 -2.376 1.00 98.00 208 TYR A O 1
ATOM 1725 N N . GLY A 1 209 ? -5.349 -10.566 -3.669 1.00 97.00 209 GLY A N 1
ATOM 1726 C CA . GLY A 1 209 ? -4.503 -9.939 -2.658 1.00 97.00 209 GLY A CA 1
ATOM 1727 C C . GLY A 1 209 ? -4.161 -8.502 -3.045 1.00 97.00 209 GLY A C 1
ATOM 1728 O O . GLY A 1 209 ? -4.752 -7.935 -3.968 1.00 97.00 209 GLY A O 1
ATOM 1729 N N . ILE A 1 210 ? -3.180 -7.926 -2.357 1.00 95.88 210 ILE A N 1
ATOM 1730 C CA . ILE A 1 210 ? -2.637 -6.592 -2.642 1.00 95.88 210 ILE A CA 1
ATOM 1731 C C . ILE A 1 210 ? -1.126 -6.721 -2.755 1.00 95.88 210 ILE A C 1
ATOM 1733 O O . ILE A 1 210 ? -0.489 -7.302 -1.877 1.00 95.88 210 ILE A O 1
ATOM 1737 N N . LEU A 1 211 ? -0.561 -6.200 -3.839 1.00 95.06 211 LEU A N 1
ATOM 1738 C CA . LEU A 1 211 ? 0.868 -6.269 -4.121 1.00 95.06 211 LEU A CA 1
ATOM 1739 C C . LEU A 1 211 ? 1.685 -5.736 -2.933 1.00 95.06 211 LEU A C 1
ATOM 1741 O O . LEU A 1 211 ? 1.362 -4.681 -2.399 1.00 95.06 211 LEU A O 1
ATOM 1745 N N . GLU A 1 212 ? 2.689 -6.504 -2.500 1.00 90.75 212 GLU A N 1
ATOM 1746 C CA . GLU A 1 212 ? 3.565 -6.238 -1.337 1.00 90.75 212 GLU A CA 1
ATOM 1747 C C . GLU A 1 212 ? 2.883 -6.062 0.039 1.00 90.75 212 GLU A C 1
ATOM 1749 O O . GLU A 1 212 ? 3.576 -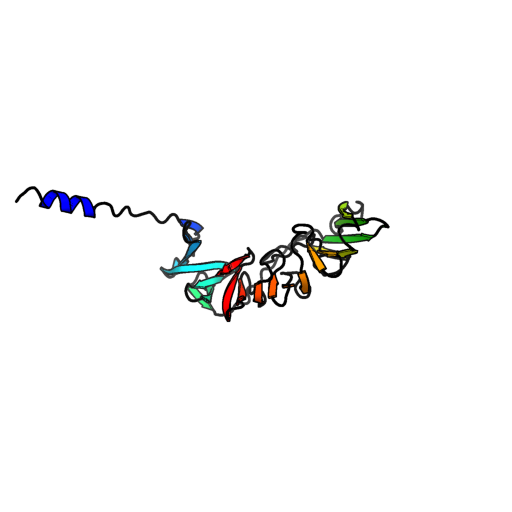5.977 1.046 1.00 90.75 212 GLU A O 1
ATOM 1754 N N . VAL A 1 213 ? 1.550 -6.111 0.120 1.00 93.75 213 VAL A N 1
ATOM 1755 C CA . VAL A 1 213 ? 0.793 -5.985 1.380 1.00 93.75 213 VAL A CA 1
ATOM 1756 C C . VAL A 1 213 ? 0.202 -7.322 1.816 1.00 93.75 213 VAL A C 1
ATOM 1758 O O . VAL A 1 213 ? 0.309 -7.719 2.972 1.00 93.75 213 VAL A O 1
ATOM 1761 N N . SER A 1 214 ? -0.445 -8.053 0.903 1.00 94.50 214 SER A N 1
ATOM 1762 C CA . SER A 1 214 ? -1.037 -9.353 1.223 1.00 94.50 214 SER A CA 1
ATOM 1763 C C . SER A 1 214 ? -0.986 -10.323 0.041 1.00 94.50 214 SER A C 1
ATOM 1765 O O . SER A 1 214 ? -1.334 -9.953 -1.085 1.00 94.50 214 SER A O 1
ATOM 1767 N N . PRO A 1 215 ? -0.582 -11.589 0.266 1.00 93.75 215 PRO A N 1
ATOM 1768 C CA . PRO A 1 215 ? -0.540 -12.577 -0.803 1.00 93.75 215 PRO A CA 1
ATOM 1769 C C . PRO A 1 215 ? -1.958 -12.904 -1.303 1.00 93.75 215 PRO A C 1
ATOM 1771 O O . PRO A 1 215 ? -2.922 -12.745 -0.547 1.00 93.75 215 PRO A O 1
ATOM 1774 N N . PRO A 1 216 ? -2.114 -13.415 -2.540 1.00 95.69 216 PRO A N 1
ATOM 1775 C CA . PRO A 1 216 ? -3.423 -13.766 -3.066 1.00 95.69 216 PRO A CA 1
ATOM 1776 C C . PRO A 1 216 ? -3.989 -14.988 -2.337 1.00 95.69 216 PRO A C 1
ATOM 1778 O O . PRO A 1 216 ? -3.610 -16.127 -2.609 1.00 95.69 216 PRO A O 1
ATOM 1781 N N . LYS A 1 217 ? -4.885 -14.744 -1.381 1.00 96.50 217 LYS A N 1
ATOM 1782 C CA . LYS A 1 217 ? -5.520 -15.784 -0.551 1.00 96.50 217 LYS A CA 1
ATOM 1783 C C . LYS A 1 217 ? -6.996 -15.518 -0.253 1.00 96.50 217 LYS A C 1
ATOM 1785 O O . LYS A 1 217 ? -7.645 -16.336 0.391 1.00 96.50 217 LYS A O 1
ATOM 1790 N N . TYR A 1 218 ? -7.527 -14.376 -0.686 1.00 98.25 218 TYR A N 1
ATOM 1791 C CA . TYR A 1 218 ? -8.913 -13.993 -0.438 1.00 98.25 218 TYR A CA 1
ATOM 1792 C C . TYR A 1 218 ? -9.781 -14.325 -1.642 1.00 98.25 218 TYR A C 1
ATOM 1794 O O . TYR A 1 218 ? -9.354 -14.188 -2.785 1.00 98.25 218 TYR A O 1
ATOM 1802 N N . LYS A 1 219 ? -11.033 -14.696 -1.401 1.00 98.00 219 LYS A N 1
ATOM 1803 C CA . LYS A 1 219 ? -12.026 -14.870 -2.464 1.00 98.00 219 LYS A CA 1
ATOM 1804 C C . LYS A 1 219 ? -12.400 -13.533 -3.108 1.00 98.00 219 LYS A C 1
ATOM 1806 O O . LYS A 1 219 ? -12.688 -13.486 -4.298 1.00 98.00 219 LYS A O 1
ATOM 1811 N N . LYS A 1 220 ? -12.389 -12.449 -2.327 1.00 97.31 220 LYS A N 1
ATOM 1812 C CA . LYS A 1 220 ? -12.529 -11.070 -2.813 1.00 97.31 220 LYS A CA 1
ATOM 1813 C C . LYS A 1 220 ? -11.828 -10.097 -1.871 1.00 97.31 220 LYS A C 1
ATOM 1815 O O . LYS A 1 220 ? -11.772 -10.344 -0.666 1.00 97.31 220 LYS A O 1
ATOM 1820 N N . ILE A 1 221 ? -11.362 -8.979 -2.417 1.00 97.19 221 ILE A N 1
ATOM 1821 C CA . ILE A 1 221 ? -10.816 -7.858 -1.652 1.00 97.19 221 ILE A CA 1
ATOM 1822 C C . ILE A 1 221 ? -11.364 -6.540 -2.203 1.00 97.19 221 ILE A C 1
ATOM 1824 O O . ILE A 1 221 ? -11.283 -6.250 -3.403 1.00 97.19 221 ILE A O 1
ATOM 1828 N N . GLU A 1 222 ? -11.995 -5.777 -1.321 1.00 96.00 222 GLU A N 1
ATOM 1829 C CA . GLU A 1 222 ? -12.496 -4.436 -1.601 1.00 96.00 222 GLU A CA 1
ATOM 1830 C C . GLU A 1 222 ? -11.325 -3.442 -1.659 1.00 96.00 222 GLU A C 1
ATOM 1832 O O . GLU A 1 222 ? -10.177 -3.766 -1.351 1.00 96.00 222 GLU A O 1
ATOM 1837 N N . ASP A 1 223 ? -11.618 -2.235 -2.119 1.00 93.69 223 ASP A N 1
ATOM 1838 C CA . ASP A 1 223 ? -10.658 -1.139 -2.148 1.00 93.69 223 ASP A CA 1
ATOM 1839 C C . ASP A 1 223 ? -10.304 -0.686 -0.724 1.00 93.69 223 ASP A C 1
ATOM 1841 O O . ASP A 1 223 ? -11.124 -0.784 0.197 1.00 93.69 223 ASP A O 1
ATOM 1845 N N . PHE A 1 224 ? -9.092 -0.161 -0.530 1.00 93.38 224 PHE A N 1
ATOM 1846 C CA . PHE A 1 224 ? -8.757 0.500 0.729 1.00 93.38 224 PHE A CA 1
ATOM 1847 C C . PHE A 1 224 ? -9.653 1.720 0.941 1.00 93.38 224 PHE A C 1
ATOM 1849 O O . PHE A 1 224 ? -9.704 2.627 0.113 1.00 93.38 224 PHE A O 1
ATOM 1856 N N . THR A 1 225 ? -10.326 1.758 2.088 1.00 92.31 225 THR A N 1
ATOM 1857 C CA . THR A 1 225 ? -10.913 2.982 2.633 1.00 92.31 225 THR A CA 1
ATOM 1858 C C . THR A 1 225 ? -9.983 3.462 3.735 1.00 92.31 225 THR A C 1
ATOM 1860 O O . THR A 1 225 ? -9.952 2.879 4.822 1.00 92.31 225 THR A O 1
ATOM 1863 N N . TYR A 1 226 ? -9.193 4.498 3.454 1.00 92.50 226 T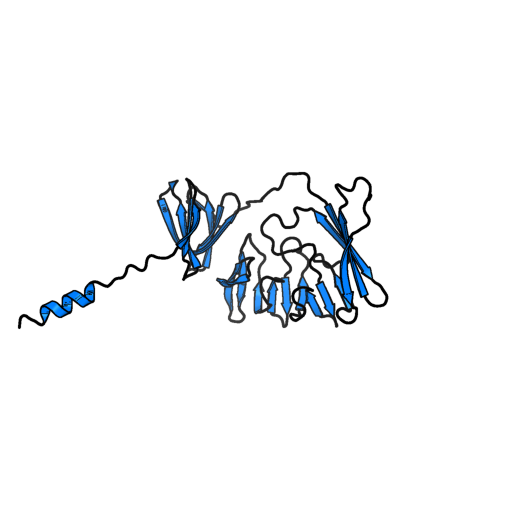YR A N 1
ATOM 1864 C CA . TYR A 1 226 ? -8.056 4.888 4.291 1.00 92.50 226 TYR A CA 1
ATOM 1865 C C . TYR A 1 226 ? -7.128 3.689 4.544 1.00 92.50 226 TYR A C 1
ATOM 1867 O O . TYR A 1 226 ? -6.616 3.108 3.595 1.00 92.50 226 TYR A O 1
ATOM 1875 N N . TYR A 1 227 ? -6.906 3.288 5.798 1.00 94.38 227 TYR A N 1
ATOM 1876 C CA . TYR A 1 227 ? -5.925 2.255 6.122 1.00 94.38 227 TYR A CA 1
ATOM 1877 C C . TYR A 1 227 ? -6.433 0.827 5.968 1.00 94.38 227 TYR A C 1
ATOM 1879 O O . TYR A 1 227 ? -5.616 -0.077 6.082 1.00 94.38 227 TYR A O 1
ATOM 1887 N N . LEU A 1 228 ? -7.737 0.600 5.780 1.00 96.56 228 LEU A N 1
ATOM 1888 C CA . LEU A 1 228 ? -8.323 -0.742 5.813 1.00 96.56 228 LEU A CA 1
ATOM 1889 C C . LEU A 1 228 ? -9.010 -1.105 4.496 1.00 96.56 228 LEU A C 1
ATOM 1891 O O . LEU A 1 228 ? -9.858 -0.361 4.005 1.00 96.56 228 LEU A O 1
ATOM 1895 N N . ALA A 1 229 ? -8.708 -2.297 3.992 1.00 96.81 229 ALA A N 1
ATOM 1896 C CA . ALA A 1 229 ? -9.458 -2.974 2.943 1.00 96.81 229 ALA A CA 1
ATOM 1897 C C . ALA A 1 229 ? -10.259 -4.124 3.560 1.00 96.81 229 ALA A C 1
ATOM 1899 O O . ALA A 1 229 ? -9.759 -4.879 4.399 1.00 96.81 229 ALA A O 1
ATOM 1900 N N . LYS A 1 230 ? -11.519 -4.272 3.157 1.00 97.75 230 LYS A N 1
ATOM 1901 C CA . LYS A 1 230 ? -12.359 -5.396 3.580 1.00 97.75 230 LYS A CA 1
ATOM 1902 C C . LYS A 1 230 ? -12.159 -6.573 2.629 1.00 97.75 230 LYS A C 1
ATOM 1904 O O . LYS A 1 230 ? -12.109 -6.386 1.417 1.00 97.75 230 LYS A O 1
ATOM 1909 N N . ALA A 1 231 ? -12.090 -7.789 3.156 1.00 98.00 231 ALA A N 1
ATOM 1910 C CA . ALA A 1 231 ? -11.929 -8.995 2.351 1.00 98.00 231 ALA A CA 1
ATOM 1911 C C . ALA A 1 231 ? -12.844 -10.135 2.814 1.00 98.00 231 ALA A C 1
ATOM 1913 O O . ALA A 1 231 ? -13.303 -10.168 3.959 1.00 98.00 231 ALA A O 1
ATOM 1914 N N . GLU A 1 232 ? -13.097 -11.078 1.908 1.00 98.19 232 GLU A N 1
ATOM 1915 C CA . GLU A 1 232 ? -13.754 -12.357 2.195 1.00 98.19 232 GLU A CA 1
ATOM 1916 C C . GLU A 1 232 ? -12.736 -13.484 2.028 1.00 98.19 232 GLU A C 1
ATOM 1918 O O . GLU A 1 232 ? -12.116 -13.612 0.967 1.00 98.19 232 GLU A O 1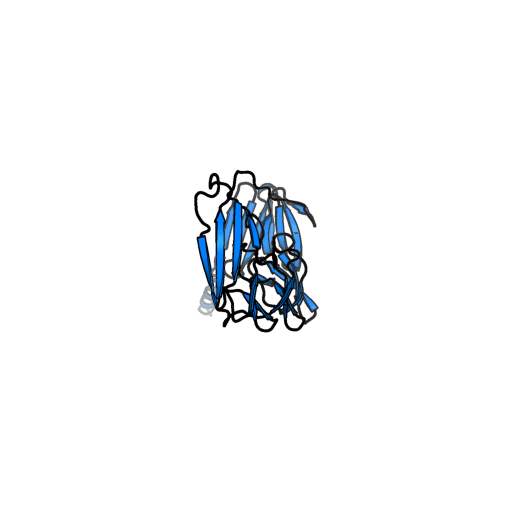
ATOM 1923 N N . THR A 1 233 ? -12.554 -14.303 3.063 1.00 96.94 233 THR A N 1
ATOM 1924 C CA . THR A 1 233 ? -11.719 -15.508 2.980 1.00 96.94 233 THR A CA 1
ATOM 1925 C C . THR A 1 233 ? -12.378 -16.569 2.096 1.00 96.94 233 THR A C 1
ATOM 1927 O O . THR A 1 233 ? -13.549 -16.455 1.724 1.00 96.94 233 THR A O 1
ATOM 1930 N N . ILE A 1 234 ? -11.639 -17.624 1.752 1.00 95.44 234 ILE A N 1
ATOM 1931 C CA . ILE A 1 234 ? -12.170 -18.735 0.945 1.00 95.44 234 ILE A CA 1
ATOM 1932 C C . ILE A 1 234 ? -13.337 -19.429 1.673 1.00 95.44 234 ILE A C 1
ATOM 1934 O O . ILE A 1 234 ? -14.293 -19.866 1.038 1.00 95.44 234 ILE A O 1
ATOM 1938 N N . GLU A 1 235 ? -13.318 -19.435 3.007 1.00 96.19 235 GLU A N 1
ATOM 1939 C CA . GLU A 1 235 ? -14.365 -19.983 3.877 1.00 96.19 235 GLU A CA 1
ATOM 1940 C C . GLU A 1 235 ? -15.555 -19.025 4.089 1.00 96.19 235 GLU A C 1
ATOM 1942 O O . GLU A 1 235 ? -16.452 -19.317 4.879 1.00 96.19 235 GLU A O 1
ATOM 1947 N N . GLY A 1 236 ? -15.578 -17.862 3.428 1.00 95.69 236 GLY A N 1
ATOM 1948 C CA . GLY A 1 236 ? -16.677 -16.893 3.515 1.00 95.69 236 GLY A CA 1
ATOM 1949 C C . GLY A 1 236 ? -16.617 -15.947 4.721 1.00 95.69 236 GLY A C 1
ATOM 1950 O O . GLY A 1 236 ? -17.553 -15.178 4.955 1.00 95.69 236 GLY A O 1
ATOM 1951 N N . LYS A 1 237 ? -15.530 -15.955 5.504 1.00 96.00 237 LYS A N 1
ATOM 1952 C CA . LYS A 1 237 ? -15.372 -15.052 6.652 1.00 96.00 237 LYS A CA 1
ATOM 1953 C C . LYS A 1 237 ? -14.996 -13.648 6.180 1.00 96.00 237 LYS A C 1
ATOM 1955 O O . LYS A 1 237 ? -14.104 -13.477 5.358 1.00 96.00 237 LYS A O 1
ATOM 1960 N N . THR A 1 238 ? -15.627 -12.626 6.761 1.00 96.56 238 THR A N 1
ATOM 1961 C CA . THR A 1 238 ? -15.212 -11.229 6.561 1.00 96.56 238 THR A CA 1
ATOM 1962 C C . THR A 1 238 ? -14.051 -10.868 7.485 1.00 96.56 238 THR A C 1
ATOM 1964 O O . THR A 1 238 ? -14.165 -11.001 8.711 1.00 96.56 238 THR A O 1
ATOM 1967 N N . VAL A 1 239 ? -12.974 -10.359 6.897 1.00 97.06 239 VAL A N 1
ATOM 1968 C CA . VAL A 1 239 ? -11.787 -9.835 7.587 1.00 97.06 239 VAL A CA 1
ATOM 1969 C C . VAL A 1 239 ? -11.457 -8.432 7.080 1.00 97.06 239 VAL A C 1
ATOM 1971 O O . VAL A 1 239 ? -11.962 -8.003 6.039 1.00 97.06 239 VAL A O 1
ATOM 1974 N N . TYR A 1 240 ? -10.623 -7.713 7.824 1.00 98.00 240 TYR A N 1
ATOM 1975 C CA . TYR A 1 240 ? -10.051 -6.438 7.385 1.00 98.00 240 TYR A CA 1
ATOM 1976 C C . TYR A 1 240 ? -8.535 -6.543 7.334 1.00 98.00 240 TYR A C 1
ATOM 1978 O O . TYR A 1 240 ? -7.940 -7.161 8.213 1.00 98.00 240 TYR A O 1
ATOM 1986 N N . ILE A 1 241 ? -7.930 -5.932 6.323 1.00 97.50 241 ILE A N 1
ATOM 1987 C CA . ILE A 1 241 ? -6.487 -5.942 6.085 1.00 97.50 241 ILE A CA 1
ATOM 1988 C C . ILE A 1 241 ? -6.014 -4.499 6.133 1.00 97.50 241 ILE A C 1
ATOM 1990 O O . ILE A 1 241 ? -6.632 -3.651 5.484 1.00 97.50 241 ILE A O 1
ATOM 1994 N N . ASP A 1 242 ? -4.970 -4.208 6.906 1.00 95.88 242 ASP A N 1
ATOM 1995 C CA . ASP A 1 242 ? -4.348 -2.886 6.866 1.00 95.88 242 ASP A CA 1
ATOM 1996 C C . ASP A 1 242 ? -3.280 -2.759 5.772 1.00 95.88 242 ASP A C 1
ATOM 1998 O O . ASP A 1 242 ? -2.847 -3.745 5.178 1.00 95.88 242 ASP A O 1
ATOM 2002 N N . ILE A 1 243 ? -2.857 -1.523 5.497 1.00 93.06 243 ILE A N 1
ATOM 2003 C CA . ILE A 1 243 ? -1.794 -1.221 4.523 1.00 93.06 243 ILE A CA 1
ATOM 2004 C C . ILE A 1 243 ? -0.439 -1.863 4.862 1.00 93.06 243 ILE A C 1
ATOM 2006 O O . ILE A 1 243 ? 0.418 -1.948 3.991 1.00 93.06 243 ILE A O 1
ATOM 2010 N N . ASP A 1 244 ? -0.256 -2.319 6.105 1.00 93.06 244 ASP A N 1
ATOM 2011 C CA . ASP A 1 244 ? 0.959 -2.979 6.583 1.00 93.06 244 ASP A CA 1
ATOM 2012 C C . ASP A 1 244 ? 0.848 -4.520 6.456 1.00 93.06 244 ASP A C 1
ATOM 2014 O O . ASP A 1 244 ? 1.772 -5.247 6.819 1.00 93.06 244 ASP A O 1
ATOM 2018 N N . GLY A 1 245 ? -0.286 -5.035 5.962 1.00 94.44 245 GLY A N 1
ATOM 2019 C CA . GLY A 1 245 ? -0.538 -6.459 5.732 1.00 94.44 245 GLY A CA 1
ATOM 2020 C C . GLY A 1 245 ? -1.139 -7.221 6.918 1.00 94.44 245 GLY A C 1
ATOM 2021 O O . GLY A 1 245 ? -1.306 -8.443 6.838 1.00 94.44 245 GLY A O 1
ATOM 2022 N N . ASN A 1 246 ? -1.498 -6.547 8.015 1.00 95.75 246 ASN A N 1
ATOM 2023 C CA . ASN A 1 246 ? -2.113 -7.189 9.178 1.00 95.75 246 ASN A CA 1
ATOM 2024 C C . ASN A 1 246 ? -3.592 -7.500 8.928 1.00 95.75 246 ASN A C 1
ATOM 2026 O O . ASN A 1 246 ? -4.352 -6.644 8.483 1.00 95.75 246 ASN A O 1
ATOM 2030 N N . GLU A 1 247 ? -4.019 -8.708 9.301 1.00 96.19 247 GLU A N 1
ATOM 2031 C CA . GLU A 1 247 ? -5.402 -9.180 9.165 1.00 96.19 247 GLU A CA 1
ATOM 2032 C C . GLU A 1 247 ? -6.154 -9.158 10.516 1.00 96.19 247 GLU A C 1
ATOM 2034 O O . GLU A 1 247 ? -5.601 -9.540 11.555 1.00 96.19 247 GLU A O 1
ATOM 2039 N N . TYR A 1 248 ? -7.429 -8.739 10.508 1.00 95.25 248 TYR A N 1
ATOM 2040 C CA . TYR A 1 248 ? -8.265 -8.511 11.701 1.00 95.25 248 TYR A CA 1
ATOM 2041 C C . TYR A 1 248 ? -9.612 -9.244 11.716 1.00 95.25 248 TYR A C 1
ATOM 2043 O O . TYR A 1 248 ? -10.380 -9.198 10.728 1.00 95.25 248 TYR A O 1
#

pLDDT: mean 89.64, std 13.6, range [43.81, 98.44]

Radius of gyration: 24.82 Å; chains: 1; bounding box: 42×51×91 Å

Secondary structure (DSSP, 8-state):
--SSSTTTSGGGS--------EEEEEE-SSEEEEEETTT--EEEEETTTTEEEEEESEEEEETTEEEEE-TT--EEEEETT--EES---------S---EEEEEEEE-SSEEEEEEEE-SSSTTT-SPPEEEEEEETTT-SEEE-TTSSSEEEEETTTTSSS----TTPPEEEETTEEEETTEEEEEESEEE-TTTTT--EEEETTEEEETTTEEEEEEEEEEEETTEEEEEETTS-EEEEETTS-B-

Sequence (248 aa):
MKNLLALLIICFSITLSAQEKNTVITESEYILLKQNNKTKKYKLHIKQTGKKYKNLKFTKQINAYYQVLTKKNQLFYINNKGTIKNNVEDIFYVCGTVPEYVLSIKETQNHFEIYRDEIFFDSKNKFPPEKINTISKEIADKVLFINGKNDFNYSGNFSVGITSANPEMLILIKNGKYTTANNPNIYYDELNFSNFYNYIKTKRNNCYGILEVSPPKYKKIEDFTYYLAKAETIEGKTVYIDIDGNEY

Organism: NCBI:txid1628250

Foldseek 3Di:
DPPPVVVVVVVPPPPPVPPQPWDFPDDDCQWTWIARPVLRAIWIAGNVVRDIDGRWPDWDDQAQWIFTQRPVRQTWIAGSVGDIGSDDDRDDDDDDDWWKKKWAWDDDPWKIFIWIDTDRPCPHCVDPTDGPDIGTCVLAVDKAFLLRHRMDMDTPCLPPFQALADRPWIWGHDPCWIDTPVGSPATFNDWDSPPSSHWIWTHDPCFIDTPPQEHRFFNDWADDPGFWIWTAGPVRDIWIAGSNNDID